Protein AF-A0A1E1WKS1-F1 (afdb_monomer_lite)

pLDDT: mean 90.84, std 9.09, range [42.59, 98.69]

Structure (mmCIF, N/CA/C/O backbone):
data_AF-A0A1E1WKS1-F1
#
_entry.id   AF-A0A1E1WKS1-F1
#
loop_
_atom_site.group_PDB
_atom_site.id
_atom_site.type_symbol
_atom_site.label_atom_id
_atom_site.label_alt_id
_atom_site.label_comp_id
_atom_site.label_asym_id
_atom_site.label_entity_id
_atom_site.label_seq_id
_atom_site.pdbx_PDB_ins_code
_atom_site.Cartn_x
_atom_site.Cartn_y
_atom_site.Cartn_z
_atom_site.occupancy
_atom_site.B_iso_or_equiv
_atom_site.auth_seq_id
_atom_site.auth_comp_id
_atom_site.auth_asym_id
_atom_site.auth_atom_id
_atom_site.pdbx_PDB_model_num
ATOM 1 N N . LEU A 1 1 ? -20.995 22.097 45.862 1.00 44.94 1 LEU A N 1
ATOM 2 C CA . LEU A 1 1 ? -20.837 21.750 44.432 1.00 44.94 1 LEU A CA 1
ATOM 3 C C . LEU A 1 1 ? -19.368 21.444 44.216 1.00 44.94 1 LEU A C 1
ATOM 5 O O . LEU A 1 1 ? -18.581 22.381 44.125 1.00 44.94 1 LEU A O 1
ATOM 9 N N . ASP A 1 2 ? -18.991 20.166 44.240 1.00 54.12 2 ASP A N 1
ATOM 10 C CA . ASP A 1 2 ? -17.607 19.774 43.970 1.00 54.12 2 ASP A CA 1
ATOM 11 C C . ASP A 1 2 ? -17.202 20.295 42.593 1.00 54.12 2 ASP A C 1
ATOM 13 O O . ASP A 1 2 ? -17.830 19.986 41.576 1.00 54.12 2 ASP A O 1
ATOM 17 N N . LYS A 1 3 ? -16.187 21.162 42.568 1.00 61.25 3 LYS A N 1
ATOM 18 C CA . LYS A 1 3 ? -15.646 21.695 41.321 1.00 61.25 3 LYS A CA 1
ATOM 19 C C . LYS A 1 3 ? -15.085 20.521 40.527 1.00 61.25 3 LYS A C 1
ATOM 21 O O . LYS A 1 3 ? -14.176 19.838 40.989 1.00 61.25 3 LYS A O 1
ATOM 26 N N . VAL A 1 4 ? -15.617 20.303 39.326 1.00 75.62 4 VAL A N 1
ATOM 27 C CA . VAL A 1 4 ? -15.082 19.323 38.376 1.00 75.62 4 VAL A CA 1
ATOM 28 C C . VAL A 1 4 ? -13.647 19.733 38.044 1.00 75.62 4 VAL A C 1
ATOM 30 O O . VAL A 1 4 ? -13.418 20.674 37.287 1.00 75.62 4 VAL A O 1
ATOM 33 N N . GLN A 1 5 ? -12.675 19.062 38.660 1.00 83.56 5 GLN A N 1
ATOM 34 C CA . GLN A 1 5 ? -11.262 19.371 38.491 1.00 83.56 5 GLN A CA 1
ATOM 35 C C . GLN A 1 5 ? -10.681 18.519 37.366 1.00 83.56 5 GLN A C 1
ATOM 37 O O . GLN A 1 5 ? -10.690 17.289 37.420 1.00 83.56 5 GLN A O 1
ATOM 42 N N . ARG A 1 6 ? -10.140 19.180 36.342 1.00 86.75 6 ARG A N 1
ATOM 43 C CA . ARG A 1 6 ? -9.358 18.509 35.305 1.00 86.75 6 ARG A CA 1
ATOM 44 C C . ARG A 1 6 ? -8.004 18.112 35.896 1.00 86.75 6 ARG A C 1
ATOM 46 O O . ARG A 1 6 ? -7.273 18.975 36.372 1.00 86.75 6 ARG A O 1
ATOM 53 N N . LYS A 1 7 ? -7.668 16.823 35.841 1.00 85.12 7 LYS A N 1
ATOM 54 C CA . LYS A 1 7 ? -6.340 16.293 36.186 1.00 85.12 7 LYS A CA 1
ATOM 55 C C . LYS A 1 7 ? -5.678 15.716 34.934 1.00 85.12 7 LYS A C 1
ATOM 57 O O . LYS A 1 7 ? -6.365 15.129 34.099 1.00 85.12 7 LYS A O 1
ATOM 62 N N . GLY A 1 8 ? -4.366 15.894 34.804 1.00 82.19 8 GLY A N 1
ATOM 63 C CA . GLY A 1 8 ? -3.568 15.362 33.694 1.00 82.19 8 GLY A CA 1
ATOM 64 C C . GLY A 1 8 ? -2.804 16.430 32.902 1.00 82.19 8 GLY A C 1
ATOM 65 O O . GLY A 1 8 ? -2.864 17.607 33.263 1.00 82.19 8 GLY A O 1
ATOM 66 N N . PRO A 1 9 ? -2.095 16.040 31.824 1.00 85.94 9 PRO A N 1
ATOM 67 C CA . PRO A 1 9 ? -2.210 14.774 31.082 1.00 85.94 9 PRO A CA 1
ATOM 68 C C . PRO A 1 9 ? -1.730 13.536 31.858 1.00 85.94 9 PRO A C 1
ATOM 70 O O . PRO A 1 9 ? -0.837 13.632 32.691 1.00 85.94 9 PRO A O 1
ATOM 73 N N . VAL A 1 10 ? -2.343 12.380 31.585 1.00 88.69 10 VAL A N 1
ATOM 74 C CA . VAL A 1 10 ? -1.965 11.072 32.149 1.00 88.69 10 VAL A CA 1
ATOM 75 C C . VAL A 1 10 ? -1.764 10.059 31.027 1.00 88.69 10 VAL A C 1
ATOM 77 O O . VAL A 1 10 ? -2.463 10.105 30.013 1.00 88.69 10 VAL A O 1
ATOM 80 N N . SER A 1 11 ? -0.812 9.148 31.198 1.00 87.19 11 SER A N 1
ATOM 81 C CA . SER A 1 11 ? -0.580 8.049 30.263 1.00 87.19 11 SER A CA 1
ATOM 82 C C . SER A 1 11 ? -1.649 6.962 30.402 1.00 87.19 11 SER A C 1
ATOM 84 O O . SER A 1 11 ? -2.342 6.855 31.416 1.00 87.19 11 SER A O 1
ATOM 86 N N . PHE A 1 12 ? -1.759 6.097 29.394 1.00 86.50 12 PHE A N 1
ATOM 87 C CA . PHE A 1 12 ? -2.646 4.936 29.464 1.00 86.50 12 PHE A CA 1
ATOM 88 C C . PHE A 1 12 ? -2.285 3.983 30.617 1.00 86.50 12 PHE A C 1
ATOM 90 O O . PHE A 1 12 ? -3.175 3.413 31.246 1.00 86.50 12 PHE A O 1
ATOM 97 N N . GLN A 1 13 ? -0.995 3.853 30.943 1.00 88.50 13 GLN A N 1
ATOM 98 C CA . GLN A 1 13 ? -0.553 3.063 32.091 1.00 88.50 13 GLN A CA 1
ATOM 99 C C . GLN A 1 13 ? -1.003 3.700 33.413 1.00 88.50 13 GLN A C 1
ATOM 101 O O . GLN A 1 13 ? -1.588 3.020 34.246 1.00 88.50 13 GLN A O 1
ATOM 106 N N . GLN A 1 14 ? -0.851 5.018 33.560 1.00 91.56 14 GLN A N 1
ATOM 107 C CA . GLN A 1 14 ? -1.353 5.734 34.737 1.00 91.56 14 GLN A CA 1
ATOM 108 C C . GLN A 1 14 ? -2.879 5.619 34.866 1.00 91.56 14 GLN A C 1
ATOM 110 O O . GLN A 1 14 ? -3.388 5.456 35.969 1.00 91.56 14 GLN A O 1
ATOM 115 N N . LEU A 1 15 ? -3.624 5.636 33.752 1.00 91.31 15 LEU A N 1
ATOM 116 C CA . LEU A 1 15 ? -5.069 5.375 33.766 1.00 91.31 15 LEU A CA 1
ATOM 117 C C . LEU A 1 15 ? -5.406 3.968 34.279 1.00 91.31 15 LEU A C 1
ATOM 119 O O . LEU A 1 15 ? -6.381 3.821 35.016 1.00 91.31 15 LEU A O 1
ATOM 123 N N . LYS A 1 16 ? -4.611 2.945 33.928 1.00 90.44 16 LYS A N 1
ATOM 124 C CA . LYS A 1 16 ? -4.762 1.590 34.488 1.00 90.44 16 LYS A CA 1
ATOM 125 C C . LYS A 1 16 ? -4.568 1.593 35.999 1.00 90.44 16 LYS A C 1
ATOM 127 O O . LYS A 1 16 ? -5.376 0.997 36.707 1.00 90.44 16 LYS A O 1
ATOM 132 N N . ASP A 1 17 ? -3.532 2.268 36.476 1.00 93.88 17 ASP A N 1
ATOM 133 C CA . ASP A 1 17 ? -3.181 2.281 37.895 1.00 93.88 17 ASP A CA 1
ATOM 134 C C . ASP A 1 17 ? -4.227 3.044 38.724 1.00 93.88 17 ASP A C 1
ATOM 136 O O . ASP A 1 17 ? -4.699 2.520 39.730 1.00 93.88 17 ASP A O 1
ATOM 140 N N . LEU A 1 18 ? -4.700 4.200 38.239 1.00 94.06 18 LEU A N 1
ATOM 141 C CA . LEU A 1 18 ? -5.784 4.977 38.862 1.00 94.06 18 LEU A CA 1
ATOM 142 C C . LEU A 1 18 ? -7.110 4.207 38.924 1.00 94.06 18 LEU A C 1
ATOM 144 O O . LEU A 1 18 ? -7.893 4.358 39.862 1.00 94.06 18 LEU A O 1
ATOM 148 N N . TYR A 1 19 ? -7.409 3.409 37.896 1.00 93.56 19 TYR A N 1
ATOM 149 C CA . TYR A 1 19 ? -8.628 2.603 37.880 1.00 93.56 19 TYR A CA 1
ATOM 150 C C . TYR A 1 19 ? -8.519 1.426 38.858 1.00 93.56 19 TYR A C 1
ATOM 152 O O . TYR A 1 19 ? -9.480 1.113 39.558 1.00 93.56 19 TYR A O 1
ATOM 160 N N . LYS A 1 20 ? -7.333 0.807 38.959 1.00 92.31 20 LYS A N 1
ATOM 161 C CA . LYS A 1 20 ? -7.045 -0.249 39.941 1.00 92.31 20 LYS A CA 1
ATOM 162 C C . LYS A 1 20 ? -7.055 0.266 41.383 1.00 92.31 20 LYS A C 1
ATOM 164 O O . LYS A 1 20 ? -7.532 -0.454 42.253 1.00 92.31 20 LYS A O 1
ATOM 169 N N . SER A 1 21 ? -6.562 1.483 41.636 1.00 94.81 21 SER A N 1
ATOM 170 C CA . SER A 1 21 ? -6.580 2.105 42.970 1.00 94.81 21 SER A CA 1
ATOM 171 C C . SER A 1 21 ? -7.974 2.575 43.401 1.00 94.81 21 SER A C 1
ATOM 173 O O . SER A 1 21 ? -8.185 2.879 44.572 1.00 94.81 21 SER A O 1
ATOM 175 N N . GLY A 1 22 ? -8.941 2.620 42.476 1.00 93.31 22 GLY A N 1
ATOM 176 C CA . GLY A 1 22 ? -10.302 3.094 42.731 1.00 93.31 22 GLY A CA 1
ATOM 177 C C . GLY A 1 22 ? -10.451 4.618 42.708 1.00 93.31 22 GLY A C 1
ATOM 178 O O . GLY A 1 22 ? -11.548 5.123 42.949 1.00 93.31 22 GLY A O 1
ATOM 179 N N . GLU A 1 23 ? -9.390 5.361 42.378 1.00 92.00 23 GLU A N 1
ATOM 180 C CA . GLU A 1 23 ? -9.428 6.823 42.224 1.00 92.00 23 GLU A CA 1
ATOM 181 C C . GLU A 1 23 ? -10.289 7.270 41.037 1.00 92.00 23 GLU A C 1
ATOM 183 O O . GLU A 1 23 ? -10.864 8.362 41.045 1.00 92.00 23 GLU A O 1
ATOM 188 N N . ILE A 1 24 ? -10.398 6.423 40.011 1.00 93.69 24 ILE A N 1
ATOM 189 C CA . ILE A 1 24 ? -11.330 6.605 38.898 1.00 93.69 24 ILE A CA 1
ATOM 190 C C . ILE A 1 24 ? -12.245 5.389 38.753 1.00 93.69 24 ILE A C 1
ATOM 192 O O . ILE A 1 24 ? -11.909 4.276 39.141 1.00 93.69 24 ILE A O 1
ATOM 196 N N . ASN A 1 25 ? -13.422 5.602 38.169 1.00 93.50 25 ASN A N 1
ATOM 197 C CA . ASN A 1 25 ? -14.430 4.568 37.965 1.00 93.50 25 ASN A CA 1
ATOM 198 C C . ASN A 1 25 ? -15.068 4.678 36.570 1.00 93.50 25 ASN A C 1
ATOM 200 O O . ASN A 1 25 ? -14.746 5.562 35.777 1.00 93.50 25 ASN A O 1
ATOM 204 N N . ASN A 1 26 ? -16.029 3.799 36.280 1.00 93.88 26 ASN A N 1
ATOM 205 C CA . ASN A 1 26 ? -16.731 3.723 34.991 1.00 93.88 26 ASN A CA 1
ATOM 206 C C . ASN A 1 26 ? -17.357 5.041 34.518 1.00 93.88 26 ASN A C 1
ATOM 208 O O . ASN A 1 26 ? -17.508 5.240 33.311 1.00 93.88 26 ASN A O 1
ATOM 212 N N . LYS A 1 27 ? -17.753 5.908 35.457 1.00 94.12 27 LYS A N 1
ATOM 213 C CA . LYS A 1 27 ? -18.414 7.192 35.197 1.00 94.12 27 LYS A CA 1
ATOM 214 C C . LYS A 1 27 ? -17.427 8.355 35.123 1.00 94.12 27 LYS A C 1
ATOM 216 O O . LYS A 1 27 ? -17.814 9.423 34.646 1.00 94.12 27 LYS A O 1
ATOM 221 N N . THR A 1 28 ? -16.179 8.170 35.563 1.00 93.62 28 THR A N 1
ATOM 222 C CA . THR A 1 28 ? -15.136 9.189 35.430 1.00 93.62 28 THR A CA 1
ATOM 223 C C . THR A 1 28 ? -15.011 9.577 33.964 1.00 93.62 28 THR A C 1
ATOM 225 O O . THR A 1 28 ? -14.964 8.721 33.080 1.00 93.62 28 THR A O 1
ATOM 228 N N . LYS A 1 29 ? -15.013 10.881 33.686 1.00 93.38 29 LYS A N 1
ATOM 229 C CA . LYS A 1 29 ? -14.885 11.387 32.323 1.00 93.38 29 LYS A CA 1
ATOM 230 C C . LYS A 1 29 ? -13.413 11.475 31.939 1.00 93.38 29 LYS A C 1
ATOM 232 O O . LYS A 1 29 ? -12.602 11.998 32.694 1.00 93.38 29 LYS A O 1
ATOM 237 N N . CYS A 1 30 ? -13.095 11.012 30.740 1.00 91.00 30 CYS A N 1
ATOM 238 C CA . CYS A 1 30 ? -11.781 11.105 30.122 1.00 91.00 30 CYS A CA 1
ATOM 239 C C . CYS A 1 30 ? -11.899 11.760 28.741 1.00 91.00 30 CYS A C 1
ATOM 241 O O . CYS A 1 30 ? -12.975 11.791 28.135 1.00 91.00 30 CYS A O 1
ATOM 243 N N . TRP A 1 31 ? -10.795 12.328 28.270 1.00 89.06 31 TRP A N 1
ATOM 244 C CA . TRP A 1 31 ? -10.713 12.990 26.977 1.00 89.06 31 TRP A CA 1
ATOM 245 C C . TRP A 1 31 ? -9.286 12.906 26.438 1.00 89.06 31 TRP A C 1
ATOM 247 O O . TRP A 1 31 ? -8.329 13.010 27.205 1.00 89.06 31 TRP A O 1
ATOM 257 N N . ALA A 1 32 ? -9.163 12.757 25.122 1.00 84.12 32 ALA A N 1
ATOM 258 C CA . ALA A 1 32 ? -7.905 12.769 24.389 1.00 84.12 32 ALA A CA 1
ATOM 259 C C . ALA A 1 32 ? -8.049 13.603 23.107 1.00 84.12 32 ALA A C 1
ATOM 261 O O . ALA A 1 32 ? -9.153 13.759 22.577 1.00 84.12 32 ALA A O 1
ATOM 262 N N . ASN A 1 33 ? -6.928 14.104 22.579 1.00 73.00 33 ASN A N 1
ATOM 263 C CA . ASN A 1 33 ? -6.899 14.799 21.291 1.00 73.00 33 ASN A CA 1
ATOM 264 C C . ASN A 1 33 ? -7.438 13.856 20.199 1.00 73.00 33 ASN A C 1
ATOM 266 O O . ASN A 1 33 ? -6.876 12.783 20.008 1.00 73.00 33 ASN A O 1
ATOM 270 N N . SER A 1 34 ? -8.504 14.265 19.493 1.00 71.25 34 SER A N 1
ATOM 271 C CA . SER A 1 34 ? -9.364 13.520 18.531 1.00 71.25 34 SER A CA 1
ATOM 272 C C . SER A 1 34 ? -10.665 12.915 19.071 1.00 71.25 34 SER A C 1
ATOM 274 O O . SER A 1 34 ? -11.480 12.444 18.280 1.00 71.25 34 SER A O 1
ATOM 276 N N . MET A 1 35 ? -10.921 12.983 20.378 1.00 80.88 35 MET A N 1
ATOM 277 C CA . MET A 1 35 ? -12.270 12.754 20.896 1.00 80.88 35 MET A CA 1
ATOM 278 C C . MET A 1 35 ? -13.102 14.033 20.758 1.00 80.88 35 MET A C 1
ATOM 280 O O . MET A 1 35 ? -12.647 15.112 21.135 1.00 80.88 35 MET A O 1
ATOM 284 N N . GLU A 1 36 ? -14.349 13.902 20.300 1.00 82.62 36 GLU A N 1
ATOM 285 C CA . GLU A 1 36 ? -15.311 15.016 20.171 1.00 82.62 36 GLU A CA 1
ATOM 286 C C . GLU A 1 36 ? -15.605 15.721 21.504 1.00 82.62 36 GLU A C 1
ATOM 288 O O . GLU A 1 36 ? -16.041 16.867 21.534 1.00 82.62 36 GLU A O 1
ATOM 293 N N . GLY A 1 37 ? -15.371 15.039 22.624 1.00 88.25 37 GLY A N 1
ATOM 294 C CA . GLY A 1 37 ? -15.594 15.590 23.949 1.00 88.25 37 GLY A CA 1
ATOM 295 C C . GLY A 1 37 ? -15.320 14.580 25.051 1.00 88.25 37 GLY A C 1
ATOM 296 O O . GLY A 1 37 ? -14.937 13.434 24.803 1.00 88.25 37 GLY A O 1
ATOM 297 N N . TRP A 1 38 ? -15.494 15.033 26.287 1.00 91.25 38 TRP A N 1
ATOM 298 C CA . TRP A 1 38 ? -15.325 14.216 27.481 1.00 91.25 38 TRP A CA 1
ATOM 299 C C . TRP A 1 38 ? -16.334 13.069 27.504 1.00 91.25 38 TRP A C 1
ATOM 301 O O . TRP A 1 38 ? -17.544 13.301 27.539 1.00 91.25 38 TRP A O 1
ATOM 311 N N . ARG A 1 39 ? -15.841 11.832 27.542 1.00 92.50 39 ARG A N 1
ATOM 312 C CA . ARG A 1 39 ? -16.667 10.621 27.581 1.00 92.50 39 ARG A CA 1
ATOM 313 C C . ARG A 1 39 ? -16.355 9.809 28.832 1.00 92.50 39 ARG A C 1
ATOM 315 O O . ARG A 1 39 ? -15.235 9.835 29.338 1.00 92.50 39 ARG A O 1
ATOM 322 N N . ALA A 1 40 ? -17.356 9.118 29.366 1.00 93.69 40 ALA A N 1
ATOM 323 C CA . ALA A 1 40 ? -17.164 8.244 30.520 1.00 93.69 40 ALA A CA 1
ATOM 324 C C . ALA A 1 40 ? -16.196 7.106 30.160 1.00 93.69 40 ALA A C 1
ATOM 326 O O . ALA A 1 40 ? -16.269 6.597 29.039 1.00 93.69 40 ALA A O 1
ATOM 327 N N . VAL A 1 41 ? -15.341 6.677 31.093 1.00 92.31 41 VAL A N 1
ATOM 328 C CA . VAL A 1 41 ? -14.376 5.578 30.888 1.00 92.31 41 VAL A CA 1
ATOM 329 C C . VAL A 1 41 ? -15.048 4.353 30.254 1.00 92.31 41 VAL A C 1
ATOM 331 O O . VAL A 1 41 ? -14.560 3.837 29.254 1.00 92.31 41 VAL A O 1
ATOM 334 N N . ALA A 1 42 ? -16.227 3.950 30.737 1.00 92.75 42 ALA A N 1
ATOM 335 C CA . ALA A 1 42 ? -16.952 2.790 30.203 1.00 92.75 42 ALA A CA 1
ATOM 336 C C . ALA A 1 42 ? -17.542 2.978 28.789 1.00 92.75 42 ALA A C 1
ATOM 338 O O . ALA A 1 42 ? -17.931 2.002 28.151 1.00 92.75 42 ALA A O 1
ATOM 339 N N . SER A 1 43 ? -17.630 4.218 28.300 1.00 90.94 43 SER A N 1
ATOM 340 C CA . SER A 1 43 ? -18.145 4.545 26.960 1.00 90.94 43 SER A CA 1
ATOM 341 C C . SER A 1 43 ? -17.050 4.685 25.900 1.00 90.94 43 SER A C 1
ATOM 343 O O . SER A 1 43 ? -17.360 4.748 24.712 1.00 90.94 43 SER A O 1
ATOM 345 N N . VAL A 1 44 ? -15.778 4.734 26.308 1.00 89.12 44 VAL A N 1
ATOM 346 C CA . VAL A 1 44 ? -14.641 4.743 25.382 1.00 89.12 44 VAL A CA 1
ATOM 347 C C . VAL A 1 44 ? -14.291 3.292 25.048 1.00 89.12 44 VAL A C 1
ATOM 349 O O . VAL A 1 44 ? -13.897 2.572 25.963 1.00 89.12 44 VAL A O 1
ATOM 352 N N . PRO A 1 45 ? -14.399 2.838 23.780 1.00 87.00 45 PRO A N 1
ATOM 353 C CA . PRO A 1 45 ? -14.228 1.426 23.432 1.00 87.00 45 PRO A CA 1
ATOM 354 C C . PRO A 1 45 ? -12.919 0.825 23.947 1.00 87.00 45 PRO A C 1
ATOM 356 O O . PRO A 1 45 ? -12.964 -0.179 24.648 1.00 87.00 45 PRO A O 1
ATOM 359 N N . GLN A 1 46 ? -11.780 1.483 23.701 1.00 86.50 46 GLN A N 1
ATOM 360 C CA . GLN A 1 46 ? -10.476 1.053 24.218 1.00 86.50 46 GLN A CA 1
ATOM 361 C C . GLN A 1 46 ? -10.527 0.783 25.726 1.00 86.50 46 GLN A C 1
ATOM 363 O O . GLN A 1 46 ? -10.241 -0.322 26.169 1.00 86.50 46 GLN A O 1
ATOM 368 N N . LEU A 1 47 ? -10.938 1.784 26.510 1.00 90.00 47 LEU A N 1
ATOM 369 C CA . LEU A 1 47 ? -10.933 1.706 27.969 1.00 90.00 47 LEU A CA 1
ATOM 370 C C . LEU A 1 47 ? -11.963 0.705 28.495 1.00 90.00 47 LEU A C 1
ATOM 372 O O . LEU A 1 47 ? -11.716 0.038 29.497 1.00 90.00 47 LEU A O 1
ATOM 376 N N . LYS A 1 48 ? -13.100 0.560 27.810 1.00 89.75 48 LYS A N 1
ATOM 377 C CA . LYS A 1 48 ? -14.104 -0.450 28.140 1.00 89.75 48 LYS A CA 1
ATOM 378 C C . LYS A 1 48 ? -13.492 -1.851 28.101 1.00 89.75 48 LYS A C 1
ATOM 380 O O . LYS A 1 48 ? -13.681 -2.605 29.049 1.00 89.75 48 LYS A O 1
ATOM 385 N N . TRP A 1 49 ? -12.743 -2.172 27.049 1.00 86.19 49 TRP A N 1
ATOM 386 C CA . TRP A 1 49 ? -12.125 -3.489 26.888 1.00 86.19 49 TRP A CA 1
ATOM 387 C C . TRP A 1 49 ? -10.883 -3.681 27.763 1.00 86.19 49 TRP A C 1
ATOM 389 O O . TRP A 1 49 ? -10.669 -4.776 28.264 1.00 86.19 49 TRP A O 1
ATOM 399 N N . THR A 1 50 ? -10.097 -2.630 28.008 1.00 87.00 50 THR A N 1
ATOM 400 C CA . THR A 1 50 ? -8.807 -2.770 28.709 1.00 87.00 50 THR A CA 1
ATOM 401 C C . THR A 1 50 ? -8.834 -2.449 30.205 1.00 87.00 50 THR A C 1
ATOM 403 O O . THR A 1 50 ? -7.893 -2.808 30.908 1.00 87.00 50 THR A O 1
ATOM 406 N N . LEU A 1 51 ? -9.835 -1.698 30.687 1.00 88.88 51 LEU A N 1
ATOM 407 C CA . LEU A 1 51 ? -9.973 -1.294 32.099 1.00 88.88 51 LEU A CA 1
ATOM 408 C C . LEU A 1 51 ? -11.232 -1.869 32.748 1.00 88.88 51 LEU A C 1
ATOM 410 O O . LEU A 1 51 ? -11.187 -2.333 33.883 1.00 88.88 51 LEU A O 1
ATOM 414 N N . VAL A 1 52 ? -12.369 -1.785 32.051 1.00 89.50 52 VAL A N 1
ATOM 415 C CA . VAL A 1 52 ? -13.686 -2.061 32.649 1.00 89.50 52 VAL A CA 1
ATOM 416 C C . VAL A 1 52 ? -14.084 -3.531 32.537 1.00 89.50 52 VAL A C 1
ATOM 418 O O . VAL A 1 52 ? -14.802 -4.027 33.409 1.00 89.50 52 VAL A O 1
ATOM 421 N N . ALA A 1 53 ? -13.649 -4.215 31.477 1.00 86.56 53 ALA A N 1
ATOM 422 C CA . ALA A 1 53 ? -13.954 -5.619 31.236 1.00 86.56 53 ALA A CA 1
ATOM 423 C C . ALA A 1 53 ? -13.526 -6.503 32.420 1.00 86.56 53 ALA A C 1
ATOM 425 O O . ALA A 1 53 ? -12.502 -6.271 33.062 1.00 86.56 53 ALA A O 1
ATOM 426 N N . ARG A 1 54 ? -14.347 -7.513 32.722 1.00 84.75 54 ARG A N 1
ATOM 427 C CA . ARG A 1 54 ? -14.140 -8.466 33.819 1.00 84.75 54 ARG A CA 1
ATOM 428 C C . ARG A 1 54 ? -14.256 -9.890 33.293 1.00 84.75 54 ARG A C 1
ATOM 430 O O . ARG A 1 54 ? -14.978 -10.127 32.329 1.00 84.75 54 ARG A O 1
ATOM 437 N N . GLY A 1 55 ? -13.623 -10.822 33.998 1.00 85.81 55 GLY A N 1
ATOM 438 C CA . GLY A 1 55 ? -13.617 -12.241 33.652 1.00 85.81 55 GLY A CA 1
ATOM 439 C C . GLY A 1 55 ? -12.439 -12.631 32.762 1.00 85.81 55 GLY A C 1
ATOM 440 O O . GLY A 1 55 ? -11.599 -11.801 32.415 1.00 85.81 55 GLY A O 1
ATOM 441 N N . THR A 1 56 ? -12.373 -13.917 32.432 1.00 85.25 56 THR A N 1
ATOM 442 C CA . THR A 1 56 ? -11.339 -14.482 31.562 1.00 85.25 56 THR 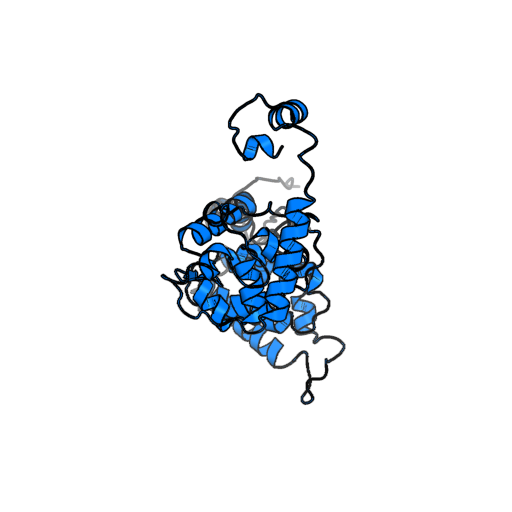A CA 1
ATOM 443 C C . THR A 1 56 ? -11.687 -14.197 30.105 1.00 85.25 56 THR A C 1
ATOM 445 O O . THR A 1 56 ? -12.793 -14.508 29.661 1.00 85.25 56 THR A O 1
ATOM 448 N N . ALA A 1 57 ? -10.759 -13.594 29.362 1.00 85.69 57 ALA A N 1
ATOM 449 C CA . ALA A 1 57 ? -10.945 -13.338 27.938 1.00 85.69 57 ALA A CA 1
ATOM 450 C C . ALA A 1 57 ? -10.988 -14.661 27.153 1.00 85.69 57 ALA A C 1
ATOM 452 O O . ALA A 1 57 ? -10.173 -15.549 27.386 1.00 85.69 57 ALA A O 1
ATOM 453 N N . VAL A 1 58 ? -11.943 -14.782 26.225 1.00 89.06 58 VAL A N 1
ATOM 454 C CA . VAL A 1 58 ? -12.074 -15.955 25.336 1.00 89.06 58 VAL A CA 1
ATOM 455 C C . VAL A 1 58 ? -11.051 -15.905 24.197 1.00 89.06 58 VAL A C 1
ATOM 457 O O . VAL A 1 58 ? -10.594 -16.942 23.730 1.00 89.06 58 VAL A O 1
ATOM 460 N N . MET A 1 59 ? -10.696 -14.698 23.754 1.00 90.75 59 MET A N 1
ATOM 461 C CA . MET A 1 59 ? -9.7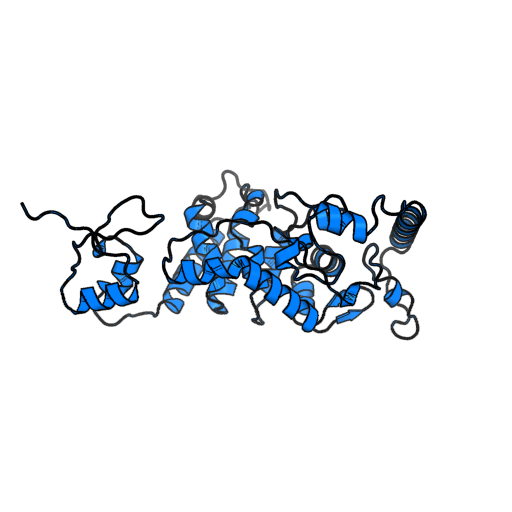16 -14.434 22.702 1.00 90.75 59 MET A CA 1
ATOM 462 C C . MET A 1 59 ? -8.781 -13.327 23.179 1.00 90.75 59 MET A C 1
ATOM 464 O O . MET A 1 59 ? -9.229 -12.410 23.875 1.00 90.75 59 MET A O 1
ATOM 468 N N . ASP A 1 60 ? -7.512 -13.403 22.791 1.00 90.88 60 ASP A N 1
ATOM 469 C CA . ASP A 1 60 ? -6.609 -12.259 22.893 1.00 90.88 60 ASP A CA 1
ATOM 470 C C . ASP A 1 60 ? -6.937 -11.200 21.823 1.00 90.88 60 ASP A C 1
ATOM 472 O O . ASP A 1 60 ? -7.795 -11.389 20.950 1.00 90.88 60 ASP A O 1
ATOM 476 N N . GLU A 1 61 ? -6.282 -10.045 21.915 1.00 88.75 61 GLU A N 1
ATOM 477 C CA . GLU A 1 61 ? -6.533 -8.915 21.027 1.00 88.75 61 GLU A CA 1
ATOM 478 C C . GLU A 1 61 ? -6.238 -9.239 19.553 1.00 88.75 61 GLU A C 1
ATOM 480 O O . GLU A 1 61 ? -6.982 -8.790 18.675 1.00 88.75 61 GLU A O 1
ATOM 485 N N . SER A 1 62 ? -5.198 -10.032 19.276 1.00 93.06 62 SER A N 1
ATOM 486 C CA . SER A 1 62 ? -4.807 -10.411 17.913 1.00 93.06 62 SER A CA 1
ATOM 487 C C . SER A 1 62 ? -5.804 -11.389 17.296 1.00 93.06 62 SER A C 1
ATOM 489 O O . SER A 1 62 ? -6.268 -11.174 16.177 1.00 93.06 62 SER A O 1
ATOM 491 N N . ALA A 1 63 ? -6.202 -12.427 18.030 1.00 95.25 63 ALA A N 1
ATOM 492 C CA . ALA A 1 63 ? -7.189 -13.408 17.595 1.00 95.25 63 ALA A CA 1
ATOM 493 C C . ALA A 1 63 ? -8.567 -12.763 17.381 1.00 95.25 63 ALA A C 1
ATOM 495 O O . ALA A 1 63 ? -9.252 -13.062 16.396 1.00 95.25 63 ALA A O 1
ATOM 496 N N . LEU A 1 64 ? -8.965 -11.833 18.258 1.00 94.31 64 LEU A N 1
ATOM 497 C CA . LEU A 1 64 ? -10.192 -11.058 18.083 1.00 94.31 64 LEU A CA 1
ATOM 498 C C . LEU A 1 64 ? -10.125 -10.189 16.819 1.00 94.31 64 LEU A C 1
ATOM 500 O O . LEU A 1 64 ? -11.057 -10.211 16.014 1.00 94.31 64 LEU A O 1
ATOM 504 N N . ALA A 1 65 ? -9.030 -9.450 16.618 1.00 95.69 65 ALA A N 1
ATOM 505 C CA . ALA A 1 65 ? -8.843 -8.620 15.430 1.00 95.69 65 ALA A CA 1
ATOM 506 C C . ALA A 1 65 ? -8.858 -9.458 14.142 1.00 95.69 65 ALA A C 1
ATOM 508 O O . ALA A 1 65 ? -9.547 -9.096 13.188 1.00 95.69 65 ALA A O 1
ATOM 509 N N . ALA A 1 66 ? -8.180 -10.607 14.134 1.00 97.94 66 ALA A N 1
ATOM 510 C CA . ALA A 1 66 ? -8.178 -11.541 13.013 1.00 97.94 66 ALA A CA 1
ATOM 511 C C . ALA A 1 66 ? -9.595 -12.038 12.681 1.00 97.94 66 ALA A C 1
ATOM 513 O O . ALA A 1 66 ? -9.999 -12.010 11.521 1.00 97.94 66 ALA A O 1
ATOM 514 N N . THR A 1 67 ? -10.376 -12.403 13.701 1.00 98.06 67 THR A N 1
ATOM 515 C CA . THR A 1 67 ? -11.765 -12.865 13.537 1.00 98.06 67 THR A CA 1
ATOM 516 C C . THR A 1 67 ? -12.663 -11.771 12.967 1.00 98.06 67 THR A C 1
ATOM 518 O O . THR A 1 67 ? -13.458 -12.017 12.062 1.00 98.06 67 THR A O 1
ATOM 521 N N . VAL A 1 68 ? -12.526 -10.536 13.458 1.00 97.44 68 VAL A N 1
ATOM 522 C CA . VAL A 1 68 ? -13.275 -9.390 12.924 1.00 97.44 68 VAL A CA 1
ATOM 523 C C . VAL A 1 68 ? -12.900 -9.132 11.466 1.00 97.44 68 VAL A C 1
ATOM 525 O O . VAL A 1 68 ? -13.790 -8.917 10.645 1.00 97.44 68 VAL A O 1
ATOM 528 N N . LEU A 1 69 ? -11.612 -9.187 11.120 1.00 98.50 69 LEU A N 1
ATOM 529 C CA . LEU A 1 69 ? -11.165 -9.028 9.737 1.00 98.50 69 LEU A CA 1
ATOM 530 C C . LEU A 1 69 ? -11.726 -10.130 8.829 1.00 98.50 69 LEU A C 1
ATOM 532 O O . LEU A 1 69 ? -12.192 -9.811 7.741 1.00 98.50 69 LEU A O 1
ATOM 536 N N . ASP A 1 70 ? -11.775 -11.387 9.277 1.00 98.50 70 ASP A N 1
ATOM 537 C CA . ASP A 1 70 ? -12.384 -12.481 8.506 1.00 98.50 70 ASP A CA 1
ATOM 538 C C . ASP A 1 70 ? -13.877 -12.263 8.251 1.00 98.50 70 ASP A C 1
ATOM 540 O O . ASP A 1 70 ? -14.357 -12.471 7.132 1.00 98.50 70 ASP A O 1
ATOM 544 N N . LEU A 1 71 ? -14.615 -11.783 9.255 1.00 98.31 71 LEU A N 1
ATOM 545 C CA . LEU A 1 71 ? -16.023 -11.421 9.093 1.00 98.31 71 LEU A CA 1
ATOM 546 C C . LEU A 1 71 ? -16.196 -10.272 8.095 1.00 98.31 71 LEU A C 1
ATOM 548 O O . LEU A 1 71 ? -17.097 -10.321 7.257 1.00 98.31 71 LEU A O 1
ATOM 552 N N . LEU A 1 72 ? -15.330 -9.255 8.144 1.00 98.38 72 LEU A N 1
ATOM 553 C CA . LEU A 1 72 ? -15.361 -8.141 7.196 1.00 98.38 72 LEU A CA 1
ATOM 554 C C . LEU A 1 72 ? -15.036 -8.604 5.772 1.00 98.38 72 LEU A C 1
ATOM 556 O O . LEU A 1 72 ? -15.777 -8.257 4.855 1.00 98.38 72 LEU A O 1
ATOM 560 N N . ILE A 1 73 ? -14.002 -9.433 5.593 1.00 98.56 73 ILE A N 1
ATOM 561 C CA . ILE A 1 73 ? -13.629 -10.018 4.295 1.00 98.56 73 ILE A CA 1
ATOM 562 C C . ILE A 1 73 ? -14.796 -10.836 3.736 1.00 98.56 73 ILE A C 1
ATOM 564 O O . ILE A 1 73 ? -15.183 -10.664 2.578 1.00 98.56 73 ILE A O 1
ATOM 568 N N . THR A 1 74 ? -15.405 -11.681 4.571 1.00 98.44 74 THR A N 1
ATOM 569 C CA . THR A 1 74 ? -16.560 -12.506 4.194 1.00 98.44 74 THR A CA 1
ATOM 570 C C . THR A 1 74 ? -17.727 -11.629 3.746 1.00 98.44 74 THR A C 1
ATOM 572 O O . THR A 1 74 ? -18.271 -11.841 2.664 1.00 98.44 74 THR A O 1
ATOM 575 N N . CYS A 1 75 ? -18.056 -10.579 4.506 1.00 97.81 75 CYS A N 1
ATOM 576 C CA . CYS A 1 75 ? -19.084 -9.614 4.116 1.00 97.81 75 CYS A CA 1
ATOM 577 C C . CYS A 1 75 ? -18.757 -8.915 2.785 1.00 97.81 75 CYS A C 1
ATOM 579 O O . CYS A 1 75 ? -19.647 -8.737 1.956 1.00 97.81 75 CYS A O 1
ATOM 581 N N . THR A 1 76 ? -17.502 -8.508 2.555 1.00 97.38 76 THR A N 1
ATOM 582 C CA . THR A 1 76 ? -17.107 -7.829 1.306 1.00 97.38 76 THR A CA 1
ATOM 583 C C . THR A 1 76 ? -17.119 -8.741 0.087 1.00 97.38 76 THR A C 1
ATOM 585 O O . THR A 1 76 ? -17.369 -8.252 -1.011 1.00 97.38 76 THR A O 1
ATOM 588 N N . ARG A 1 77 ? -16.885 -10.045 0.271 1.00 96.44 77 ARG A N 1
ATOM 589 C CA . ARG A 1 77 ? -16.975 -11.051 -0.797 1.00 96.44 77 ARG A CA 1
ATOM 590 C C . ARG A 1 77 ? -18.411 -11.442 -1.100 1.00 96.44 77 ARG A C 1
ATOM 592 O O . ARG A 1 77 ? -18.753 -11.633 -2.257 1.00 96.44 77 ARG A O 1
ATOM 599 N N . TYR A 1 78 ? -19.253 -11.515 -0.070 1.00 96.31 78 TYR A N 1
ATOM 600 C CA . TYR A 1 78 ? -20.679 -11.791 -0.234 1.00 96.31 78 TYR A CA 1
ATOM 601 C C . TYR A 1 78 ? -21.397 -10.682 -1.020 1.00 96.31 78 TYR A C 1
ATOM 603 O O . TYR A 1 78 ? -22.353 -10.949 -1.739 1.00 96.31 78 TYR A O 1
ATOM 611 N N . PHE A 1 79 ? -20.920 -9.437 -0.914 1.00 94.62 79 PHE A N 1
ATOM 612 C CA . PHE A 1 79 ? -21.397 -8.310 -1.716 1.00 94.62 79 PHE A CA 1
ATOM 613 C C . PHE A 1 79 ? -20.283 -7.793 -2.648 1.00 94.62 79 PHE A C 1
ATOM 615 O O . PHE A 1 79 ? -19.632 -6.793 -2.313 1.00 94.62 79 PHE A O 1
ATOM 622 N N . PRO A 1 80 ? -20.035 -8.459 -3.794 1.00 94.12 80 PRO A N 1
ATOM 623 C CA . PRO A 1 80 ? -18.943 -8.118 -4.703 1.00 94.12 80 PRO A CA 1
ATOM 624 C C . PRO A 1 80 ? -19.153 -6.758 -5.391 1.00 94.12 80 PRO A C 1
ATOM 626 O O . PRO A 1 80 ? -20.253 -6.208 -5.418 1.00 94.12 80 PRO A O 1
ATOM 629 N N . SER A 1 81 ? -18.070 -6.192 -5.939 1.00 93.44 81 SER A N 1
ATOM 630 C CA . SER A 1 81 ? -18.135 -4.945 -6.729 1.00 93.44 81 SER A CA 1
ATOM 631 C C . SER A 1 81 ? -18.531 -5.185 -8.189 1.00 93.44 81 SER A C 1
ATOM 633 O O . SER A 1 81 ? -18.760 -4.220 -8.917 1.00 93.44 81 SER A O 1
ATOM 635 N N . ARG A 1 82 ? -18.584 -6.451 -8.612 1.00 94.56 82 ARG A N 1
ATOM 636 C CA . ARG A 1 82 ? -18.882 -6.890 -9.973 1.00 94.56 82 ARG A CA 1
ATOM 637 C C . ARG A 1 82 ? -19.889 -8.032 -9.955 1.00 94.56 82 ARG A C 1
ATOM 639 O O . ARG A 1 82 ? -19.934 -8.762 -8.964 1.00 94.56 82 ARG A O 1
ATOM 646 N N . ASP A 1 83 ? -20.705 -8.134 -10.994 1.00 92.88 83 ASP A N 1
ATOM 647 C CA . ASP A 1 83 ? -21.680 -9.215 -11.157 1.00 92.88 83 ASP A CA 1
ATOM 648 C C . ASP A 1 83 ? -21.079 -10.438 -11.877 1.00 92.88 83 ASP A C 1
ATOM 650 O O . ASP A 1 83 ? -19.867 -10.530 -12.079 1.00 92.88 83 ASP A O 1
ATOM 654 N N . GLU A 1 84 ? -21.928 -11.411 -12.214 1.00 93.12 84 GLU A N 1
ATOM 655 C CA . GLU A 1 84 ? -21.533 -12.652 -12.893 1.00 93.12 84 GLU A CA 1
ATOM 656 C C . GLU A 1 84 ? -21.004 -12.418 -14.320 1.00 93.12 84 GLU A C 1
ATOM 658 O O . GLU A 1 84 ? -20.260 -13.252 -14.835 1.00 93.12 84 GLU A O 1
ATOM 663 N N . GLU A 1 85 ? -21.334 -11.279 -14.939 1.00 94.81 85 GLU A N 1
ATOM 664 C CA . GLU A 1 85 ? -20.867 -10.874 -16.272 1.00 94.81 85 GLU A CA 1
ATOM 665 C C . GLU A 1 85 ? -19.609 -9.981 -16.210 1.00 94.81 85 GLU A C 1
ATOM 667 O O . GLU A 1 85 ? -19.196 -9.417 -17.223 1.00 94.81 85 GLU A O 1
ATOM 672 N N . ASP A 1 86 ? -18.981 -9.851 -15.032 1.00 92.94 86 ASP A N 1
ATOM 673 C CA . ASP A 1 86 ? -17.843 -8.958 -14.756 1.00 92.94 86 ASP A CA 1
ATOM 674 C C . ASP A 1 86 ? -18.174 -7.456 -14.917 1.00 92.94 86 ASP A C 1
ATOM 676 O O . ASP A 1 86 ? -17.283 -6.599 -14.973 1.00 92.94 86 ASP A O 1
ATOM 680 N N . ALA A 1 87 ? -19.459 -7.087 -14.931 1.00 94.75 87 ALA A N 1
ATOM 681 C CA . ALA A 1 87 ? -19.877 -5.695 -14.997 1.00 94.75 87 ALA A CA 1
ATOM 682 C C . ALA A 1 87 ? -19.830 -5.032 -13.611 1.00 94.75 87 ALA A C 1
ATOM 684 O O . ALA A 1 87 ? -20.153 -5.623 -12.582 1.00 94.75 87 ALA A O 1
ATOM 685 N N . VAL A 1 88 ? -19.419 -3.760 -13.568 1.00 95.38 88 VAL A N 1
ATOM 686 C CA . VAL A 1 88 ? -19.264 -3.011 -12.310 1.00 95.38 88 VAL A CA 1
ATOM 687 C C . VAL A 1 88 ? -20.628 -2.658 -11.711 1.00 95.38 88 VAL A C 1
ATOM 689 O O . VAL A 1 88 ? -21.397 -1.891 -12.292 1.00 95.38 88 VAL A O 1
ATOM 692 N N . ILE A 1 89 ? -20.882 -3.111 -10.483 1.00 93.56 89 ILE A N 1
ATOM 693 C CA . ILE A 1 89 ? -22.126 -2.855 -9.752 1.00 93.56 89 ILE A CA 1
ATOM 694 C C . ILE A 1 89 ? -22.121 -1.436 -9.165 1.00 93.56 89 ILE A C 1
ATOM 696 O O . ILE A 1 89 ? -21.203 -1.026 -8.442 1.00 93.56 89 ILE A O 1
ATOM 700 N N . ARG A 1 90 ? -23.189 -0.673 -9.433 1.00 94.19 90 ARG A N 1
ATOM 701 C CA . ARG A 1 90 ? -23.412 0.672 -8.879 1.00 94.19 90 ARG A CA 1
ATOM 702 C C . ARG A 1 90 ? -24.814 0.785 -8.257 1.00 94.19 90 ARG A C 1
ATOM 704 O O . ARG A 1 90 ? -25.778 0.360 -8.884 1.00 94.19 90 ARG A O 1
ATOM 711 N N . PRO A 1 91 ? -24.958 1.400 -7.065 1.00 93.56 91 PRO A N 1
ATOM 712 C CA . PRO A 1 91 ? -23.899 1.973 -6.227 1.00 93.56 91 PRO A CA 1
ATOM 713 C C . PRO A 1 91 ? -23.005 0.897 -5.587 1.00 93.56 91 PRO A C 1
ATOM 715 O O . PRO A 1 91 ? -23.440 -0.232 -5.390 1.00 93.56 91 PRO A O 1
ATOM 718 N N . LEU A 1 92 ? -21.770 1.270 -5.216 1.00 95.38 92 LEU A N 1
ATOM 719 C CA . LEU A 1 92 ? -20.832 0.372 -4.526 1.00 95.38 92 LEU A CA 1
ATOM 720 C C . LEU A 1 92 ? -21.512 -0.263 -3.288 1.00 95.38 92 LEU A C 1
ATOM 722 O O . LEU A 1 92 ? -22.211 0.457 -2.552 1.00 95.38 92 LEU A O 1
ATOM 726 N N . PRO A 1 93 ? -21.305 -1.564 -3.008 1.00 96.12 93 PRO A N 1
ATOM 727 C CA . PRO A 1 93 ? -21.882 -2.236 -1.850 1.00 96.12 93 PRO A CA 1
ATOM 728 C C . PRO A 1 93 ? -21.729 -1.452 -0.546 1.00 96.12 93 PRO A C 1
ATOM 730 O O . PRO A 1 93 ? -20.683 -0.860 -0.266 1.00 96.12 93 PRO A O 1
ATOM 733 N N . LYS A 1 94 ? -22.786 -1.446 0.277 1.00 96.19 94 LYS A N 1
ATOM 734 C CA . LYS A 1 94 ? -22.841 -0.641 1.510 1.00 96.19 94 LYS A CA 1
ATOM 735 C C . LYS A 1 94 ? -21.667 -0.936 2.449 1.00 96.19 94 LYS A C 1
ATOM 737 O O . LYS A 1 94 ? -21.082 0.003 2.975 1.00 96.19 94 LYS A O 1
ATOM 742 N N . VAL A 1 95 ? -21.295 -2.209 2.608 1.00 96.94 95 VAL A N 1
A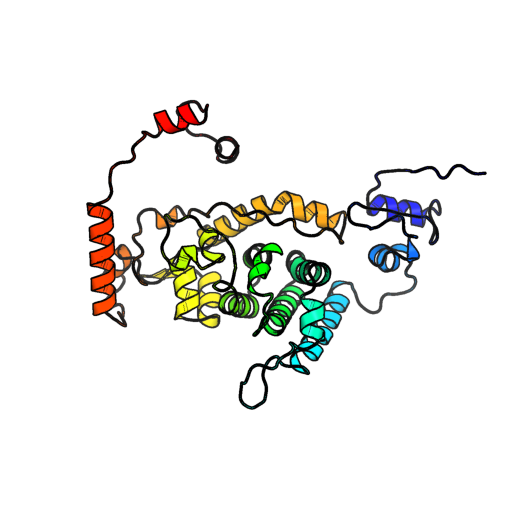TOM 743 C CA . VAL A 1 95 ? -20.153 -2.618 3.442 1.00 96.94 95 VAL A CA 1
ATOM 744 C C . VAL A 1 95 ? -18.844 -1.978 2.970 1.00 96.94 95 VAL A C 1
ATOM 746 O O . VAL A 1 95 ? -18.136 -1.380 3.774 1.00 96.94 95 VAL A O 1
ATOM 749 N N . LYS A 1 96 ? -18.564 -1.999 1.660 1.00 97.62 96 LYS A N 1
ATOM 750 C CA . LYS A 1 96 ? -17.359 -1.392 1.079 1.00 97.62 96 LYS A CA 1
ATOM 751 C C . LYS A 1 96 ? -17.375 0.132 1.227 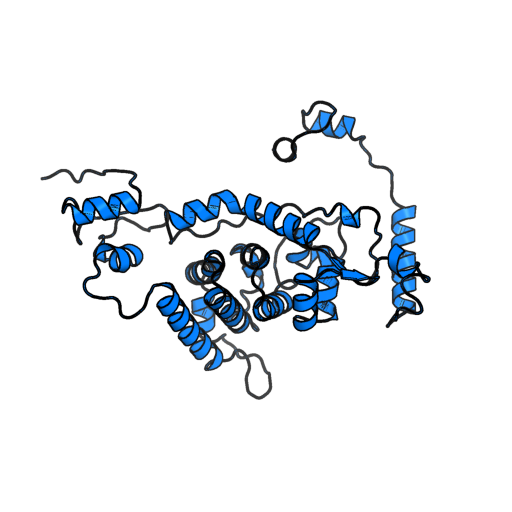1.00 97.62 96 LYS A C 1
ATOM 753 O O . LYS A 1 96 ? -16.350 0.716 1.563 1.00 97.62 96 LYS A O 1
ATOM 758 N N . ARG A 1 97 ? -18.541 0.777 1.063 1.00 96.62 97 ARG A N 1
ATOM 759 C CA . ARG A 1 97 ? -18.705 2.223 1.312 1.00 96.62 97 ARG A CA 1
ATOM 760 C C . ARG A 1 97 ? -18.405 2.604 2.762 1.00 96.62 97 ARG A C 1
ATOM 762 O O . ARG A 1 97 ? -17.621 3.519 2.975 1.00 96.62 97 ARG A O 1
ATOM 769 N N . MET A 1 98 ? -18.963 1.881 3.735 1.00 97.12 98 MET A N 1
ATOM 770 C CA . MET A 1 98 ? -18.719 2.137 5.163 1.00 97.12 98 MET A CA 1
ATOM 771 C C . MET A 1 98 ? -17.245 1.931 5.537 1.00 97.12 98 MET A C 1
ATOM 773 O O . MET A 1 98 ? -16.662 2.755 6.234 1.00 97.12 98 MET A O 1
ATOM 777 N N . LEU A 1 99 ? -16.612 0.874 5.019 1.00 97.50 99 LEU A N 1
ATOM 778 C CA . LEU A 1 99 ? -15.180 0.617 5.228 1.00 97.50 99 LEU A CA 1
ATOM 779 C C . LEU A 1 99 ? -14.271 1.654 4.551 1.00 97.50 99 LEU A C 1
ATOM 781 O O . LEU A 1 99 ? -13.118 1.800 4.944 1.00 97.50 99 LEU A O 1
ATOM 785 N N . SER A 1 100 ? -14.783 2.381 3.556 1.00 97.06 100 SER A N 1
ATOM 786 C CA . SER A 1 100 ? -14.061 3.463 2.874 1.00 97.06 100 SER A CA 1
ATOM 787 C C . SER A 1 100 ? -14.221 4.818 3.563 1.00 97.06 100 SER A C 1
ATOM 789 O O . SER A 1 100 ? -13.575 5.783 3.157 1.00 97.06 100 SER A O 1
ATOM 791 N N . GLU A 1 101 ? -15.066 4.928 4.594 1.00 95.94 101 GLU A N 1
ATOM 792 C CA . GLU A 1 101 ? -15.205 6.173 5.346 1.00 95.94 101 GLU A CA 1
ATOM 793 C C . GLU A 1 101 ? -13.862 6.557 5.990 1.00 95.94 101 GLU A C 1
ATOM 795 O O . GLU A 1 101 ? -13.206 5.695 6.583 1.00 95.94 101 GLU A O 1
ATOM 800 N N . PRO A 1 102 ? -13.445 7.840 5.956 1.00 92.12 102 PRO A N 1
ATOM 801 C CA . PRO A 1 102 ? -12.082 8.234 6.324 1.00 92.12 102 PRO A CA 1
ATOM 802 C C . PRO A 1 102 ? -11.631 7.795 7.720 1.00 92.12 102 PRO A C 1
ATOM 804 O O . PRO A 1 102 ? -10.453 7.518 7.932 1.00 92.12 102 PRO A O 1
ATOM 807 N N . ALA A 1 103 ? -12.546 7.759 8.693 1.00 89.88 103 ALA A N 1
ATOM 808 C CA . ALA A 1 103 ? -12.232 7.289 10.039 1.00 89.88 103 ALA A CA 1
ATOM 809 C C . ALA A 1 103 ? -12.009 5.770 10.061 1.00 89.88 103 ALA A C 1
ATOM 811 O O . ALA A 1 103 ? -10.964 5.322 10.522 1.00 89.88 103 ALA A O 1
ATOM 812 N N . CYS A 1 104 ? -12.954 5.001 9.512 1.00 94.31 104 CYS A N 1
ATOM 813 C CA . CYS A 1 104 ? -12.885 3.544 9.491 1.00 94.31 104 CYS A CA 1
ATOM 814 C C . CYS A 1 104 ? -11.672 3.051 8.693 1.00 94.31 104 CYS A C 1
ATOM 816 O O . CYS A 1 104 ? -10.878 2.262 9.206 1.00 94.31 104 CYS A O 1
ATOM 818 N N . LEU A 1 105 ? -11.476 3.591 7.487 1.00 97.06 105 LEU A N 1
ATOM 819 C CA . LEU A 1 105 ? -10.376 3.212 6.607 1.00 97.06 105 LEU A CA 1
ATOM 820 C C . LEU A 1 105 ? -9.013 3.461 7.261 1.00 97.06 105 LEU A C 1
ATOM 822 O O . LEU A 1 105 ? -8.146 2.591 7.219 1.00 97.06 105 LEU A O 1
ATOM 826 N N . ALA A 1 106 ? -8.830 4.618 7.909 1.00 95.38 106 ALA A N 1
ATOM 827 C CA . ALA A 1 106 ? -7.587 4.930 8.610 1.00 95.38 106 ALA A CA 1
ATOM 828 C C . ALA A 1 106 ? -7.288 3.913 9.723 1.00 95.38 106 ALA A C 1
ATOM 830 O O . ALA A 1 106 ? -6.155 3.451 9.840 1.00 95.38 106 ALA A O 1
ATOM 831 N N . HIS A 1 107 ? -8.291 3.518 10.514 1.00 94.25 107 HIS A N 1
ATOM 832 C CA . HIS A 1 107 ? -8.097 2.533 11.583 1.00 94.25 107 HIS A CA 1
ATOM 833 C C . HIS A 1 107 ? -7.798 1.131 11.046 1.00 94.25 107 HIS A C 1
ATOM 835 O O . HIS A 1 107 ? -6.931 0.464 11.604 1.00 94.25 107 HIS A O 1
ATOM 841 N N . VAL A 1 108 ? -8.440 0.709 9.951 1.00 97.62 108 VAL A N 1
ATOM 842 C CA . VAL A 1 108 ? -8.131 -0.569 9.281 1.00 97.62 108 VAL A CA 1
ATOM 843 C C . VAL A 1 108 ? -6.698 -0.568 8.748 1.00 97.62 108 VAL A C 1
ATOM 845 O O . VAL A 1 108 ? -5.944 -1.497 9.020 1.00 97.62 108 VAL A O 1
ATOM 848 N N . VAL A 1 109 ? -6.288 0.492 8.045 1.00 98.06 109 VAL A N 1
ATOM 849 C CA . VAL A 1 109 ? -4.927 0.637 7.501 1.00 98.06 109 VAL A CA 1
ATOM 850 C C . VAL A 1 109 ? -3.872 0.632 8.612 1.00 98.06 109 VAL A C 1
ATOM 852 O O . VAL A 1 109 ? -2.825 0.007 8.474 1.00 98.06 109 VAL A O 1
ATOM 855 N N . GLN A 1 110 ? -4.144 1.281 9.743 1.00 96.19 110 GLN A N 1
ATOM 856 C CA . GLN A 1 110 ? -3.213 1.356 10.872 1.00 96.19 110 GLN A CA 1
ATOM 857 C C . GLN A 1 110 ? -2.940 0.007 11.552 1.00 96.19 110 GLN A C 1
ATOM 859 O O . GLN A 1 110 ? -1.921 -0.115 12.231 1.00 96.19 110 GLN A O 1
ATOM 864 N N . LEU A 1 111 ? -3.781 -1.016 11.348 1.00 96.75 111 LEU A N 1
ATOM 865 C CA . LEU A 1 111 ? -3.498 -2.377 11.822 1.00 96.75 111 LEU A CA 1
ATOM 866 C C . LEU A 1 111 ? -2.230 -2.966 11.184 1.00 96.75 111 LEU A C 1
ATOM 868 O O . LEU A 1 111 ? -1.602 -3.832 11.788 1.00 96.75 111 LEU A O 1
ATOM 872 N N . LEU A 1 112 ? -1.791 -2.458 10.026 1.00 97.75 112 LEU A N 1
ATOM 873 C CA . LEU A 1 112 ? -0.518 -2.844 9.406 1.00 97.75 112 LEU A CA 1
ATOM 874 C C . LEU A 1 112 ? 0.693 -2.553 10.311 1.00 97.75 112 LEU A C 1
ATOM 876 O O . LEU A 1 112 ? 1.687 -3.269 10.257 1.00 97.75 112 LEU A O 1
ATOM 880 N N . LEU A 1 113 ? 0.592 -1.554 11.196 1.00 96.44 113 LEU A N 1
ATOM 881 C CA . LEU A 1 113 ? 1.649 -1.184 12.147 1.00 96.44 113 LEU A CA 1
ATOM 882 C C . LEU A 1 113 ? 1.736 -2.115 13.367 1.00 96.44 113 LEU A C 1
ATOM 884 O O . LEU A 1 113 ? 2.570 -1.899 14.246 1.00 96.44 113 LEU A O 1
ATOM 888 N N . THR A 1 114 ? 0.881 -3.140 13.447 1.00 94.44 114 THR A N 1
ATOM 889 C CA . THR A 1 114 ? 1.061 -4.238 14.410 1.00 94.44 114 THR A CA 1
ATOM 890 C C . THR A 1 114 ? 2.223 -5.145 14.014 1.00 94.44 114 THR A C 1
ATOM 892 O O . THR A 1 114 ? 2.808 -5.779 14.887 1.00 94.44 114 THR A O 1
ATOM 895 N N . PHE A 1 115 ? 2.554 -5.191 12.715 1.00 95.06 115 PHE A N 1
ATOM 896 C CA . PHE A 1 115 ? 3.511 -6.119 12.108 1.00 95.06 115 PHE A CA 1
ATOM 897 C C . PHE A 1 115 ? 3.203 -7.604 12.364 1.00 95.06 115 PHE A C 1
ATOM 899 O O . PHE A 1 115 ? 4.042 -8.461 12.090 1.00 95.06 115 PHE A O 1
ATOM 906 N N . ASP A 1 116 ? 1.994 -7.920 12.839 1.00 96.62 116 ASP A N 1
ATOM 907 C CA . ASP A 1 116 ? 1.521 -9.290 12.988 1.00 96.62 116 ASP A CA 1
ATOM 908 C C . ASP A 1 116 ? 1.232 -9.879 11.595 1.00 96.62 116 ASP A C 1
ATOM 910 O O . ASP A 1 116 ? 0.419 -9.309 10.858 1.00 96.62 116 ASP A O 1
ATOM 914 N N . PRO A 1 117 ? 1.875 -10.995 11.199 1.00 97.00 117 PRO A N 1
ATOM 915 C CA . PRO A 1 117 ? 1.709 -11.551 9.859 1.00 97.00 117 PRO A CA 1
ATOM 916 C C . PRO A 1 117 ? 0.266 -11.878 9.483 1.00 97.00 117 PRO A C 1
ATOM 918 O O . PRO A 1 117 ? -0.131 -11.630 8.346 1.00 97.00 117 PRO A O 1
ATOM 921 N N . ILE A 1 118 ? -0.527 -12.388 10.427 1.00 97.31 118 ILE A N 1
ATOM 922 C CA . ILE A 1 118 ? -1.911 -12.801 10.186 1.00 97.31 118 ILE A CA 1
ATOM 923 C C . ILE A 1 118 ? -2.785 -11.563 9.974 1.00 97.31 118 ILE A C 1
ATOM 925 O O . ILE A 1 118 ? -3.587 -11.517 9.037 1.00 97.31 118 ILE A O 1
ATOM 929 N N . LEU A 1 119 ? -2.626 -10.541 10.820 1.00 98.12 119 LEU A N 1
ATOM 930 C CA . LEU A 1 119 ? -3.377 -9.293 10.689 1.00 98.12 119 LEU A CA 1
ATOM 931 C C . LEU A 1 119 ? -3.006 -8.547 9.411 1.00 98.12 119 LEU A C 1
ATOM 933 O O . LEU A 1 119 ? -3.898 -8.092 8.699 1.00 98.12 119 LEU A O 1
ATOM 937 N N . VAL A 1 120 ? -1.715 -8.450 9.089 1.00 98.25 120 VAL A N 1
ATOM 938 C CA . VAL A 1 120 ? -1.235 -7.775 7.876 1.00 98.25 120 VAL A CA 1
ATOM 939 C C . VAL A 1 120 ? -1.815 -8.424 6.619 1.00 98.25 120 VAL A C 1
ATOM 941 O O . VAL A 1 120 ? -2.331 -7.720 5.749 1.00 98.25 120 VAL A O 1
ATOM 944 N N . GLU A 1 121 ? -1.810 -9.756 6.549 1.00 98.19 121 GLU A N 1
ATOM 945 C CA . GLU A 1 121 ? -2.371 -10.506 5.424 1.00 98.19 121 GLU A CA 1
ATOM 946 C C . GLU A 1 121 ? -3.866 -10.236 5.230 1.00 98.19 121 GLU A C 1
ATOM 948 O O . GLU A 1 121 ? -4.332 -9.942 4.122 1.00 98.19 121 GLU A O 1
ATOM 953 N N . LYS A 1 122 ? -4.623 -10.293 6.331 1.00 98.62 122 LYS A N 1
ATOM 954 C CA . LYS A 1 122 ? -6.068 -10.059 6.331 1.00 98.62 122 LYS A CA 1
ATOM 955 C C . LYS A 1 122 ? -6.400 -8.609 6.002 1.00 98.62 122 LYS A C 1
ATOM 957 O O . LYS A 1 122 ? -7.327 -8.367 5.238 1.00 98.62 122 LYS A O 1
ATOM 962 N N . VAL A 1 123 ? -5.633 -7.641 6.507 1.00 98.69 123 VAL A N 1
ATOM 963 C CA . VAL A 1 123 ? -5.811 -6.220 6.172 1.00 98.69 123 VAL A CA 1
ATOM 964 C C . VAL A 1 123 ? -5.538 -5.981 4.690 1.00 98.69 123 VAL A C 1
ATOM 966 O O . VAL A 1 123 ? -6.369 -5.370 4.025 1.00 98.69 123 VAL A O 1
ATOM 969 N N . ALA A 1 124 ? -4.433 -6.492 4.141 1.00 98.62 124 ALA A N 1
ATOM 970 C CA . ALA A 1 124 ? -4.133 -6.355 2.716 1.00 98.62 124 ALA A CA 1
ATOM 971 C C . ALA A 1 124 ? -5.225 -6.995 1.839 1.00 98.62 124 ALA A C 1
ATOM 973 O O . ALA A 1 124 ? -5.671 -6.389 0.864 1.00 98.62 124 ALA A O 1
ATOM 974 N N . THR A 1 125 ? -5.717 -8.173 2.237 1.00 98.62 125 THR A N 1
ATOM 975 C CA . THR A 1 125 ? -6.829 -8.863 1.568 1.00 98.62 125 THR A CA 1
ATOM 976 C C . THR A 1 125 ? -8.118 -8.045 1.629 1.00 98.62 125 THR A C 1
ATOM 978 O O . THR A 1 125 ? -8.729 -7.788 0.598 1.00 98.62 125 THR A O 1
ATOM 981 N N . LEU A 1 126 ? -8.516 -7.573 2.813 1.00 98.69 126 LEU A N 1
ATOM 982 C CA . LEU A 1 126 ? -9.709 -6.745 2.985 1.00 98.69 126 LEU A CA 1
ATOM 983 C C . LEU A 1 126 ? -9.624 -5.465 2.149 1.00 98.69 126 LEU A C 1
ATOM 985 O O . LEU A 1 126 ? -10.576 -5.109 1.461 1.00 98.69 126 LEU A O 1
ATOM 989 N N . LEU A 1 127 ? -8.485 -4.773 2.187 1.00 98.62 127 LEU A N 1
ATOM 990 C CA . LEU A 1 127 ? -8.290 -3.538 1.435 1.00 98.62 127 LEU A CA 1
ATOM 991 C C . LEU A 1 127 ? -8.321 -3.779 -0.079 1.00 98.62 127 LEU A C 1
ATOM 993 O O . LEU A 1 127 ? -8.876 -2.950 -0.796 1.00 98.62 127 LEU A O 1
ATOM 997 N N . TYR A 1 128 ? -7.796 -4.906 -0.567 1.00 98.50 128 TYR A N 1
ATOM 998 C CA . TYR A 1 128 ? -7.930 -5.303 -1.972 1.00 98.50 128 TYR A CA 1
ATOM 999 C C . TYR A 1 128 ? -9.409 -5.448 -2.368 1.00 98.50 128 TYR A C 1
ATOM 1001 O O . TYR A 1 128 ? -9.856 -4.812 -3.324 1.00 98.50 128 TYR A O 1
ATOM 1009 N N . GLU A 1 129 ? -10.188 -6.197 -1.581 1.00 97.88 129 GLU A N 1
ATOM 1010 C CA . GLU A 1 129 ? -11.624 -6.418 -1.818 1.00 97.88 129 GLU A CA 1
ATOM 1011 C C . GLU A 1 129 ? -12.428 -5.108 -1.764 1.00 97.88 129 GLU A C 1
ATOM 1013 O O . GLU A 1 129 ? -13.329 -4.879 -2.576 1.00 97.88 129 GLU A O 1
ATOM 1018 N N . VAL A 1 130 ? -12.113 -4.221 -0.813 1.00 97.94 130 VAL A N 1
ATOM 1019 C CA . VAL A 1 130 ? -12.804 -2.933 -0.638 1.00 97.94 130 VAL A CA 1
ATOM 1020 C C . VAL A 1 130 ? -12.457 -1.951 -1.755 1.00 97.94 130 VAL A C 1
ATOM 1022 O O . VAL A 1 130 ? -13.333 -1.187 -2.161 1.00 97.94 130 VAL A O 1
ATOM 1025 N N . MET A 1 131 ? -11.215 -1.943 -2.248 1.00 97.75 131 MET A N 1
ATOM 1026 C CA . MET A 1 131 ? -10.743 -0.961 -3.234 1.00 97.75 131 MET A CA 1
ATOM 1027 C C . MET A 1 131 ? -11.045 -1.340 -4.688 1.00 97.75 131 MET A C 1
ATOM 1029 O O . MET A 1 131 ? -10.960 -0.482 -5.568 1.00 97.75 131 MET A O 1
ATOM 1033 N N . GLN A 1 132 ? -11.448 -2.583 -4.959 1.00 96.12 132 GLN A N 1
ATOM 1034 C CA . GLN A 1 132 ? -11.868 -3.002 -6.295 1.00 96.12 132 GLN A CA 1
ATOM 1035 C C . GLN A 1 132 ? -13.080 -2.182 -6.787 1.00 96.12 132 GLN A C 1
ATOM 1037 O O . GLN A 1 132 ? -14.145 -2.175 -6.162 1.00 96.12 132 GLN A O 1
ATOM 1042 N N . ASP A 1 133 ? -12.884 -1.463 -7.901 1.00 95.31 133 ASP A N 1
ATOM 1043 C CA . ASP A 1 133 ? -13.835 -0.531 -8.541 1.00 95.31 133 ASP A CA 1
ATOM 1044 C C . ASP A 1 133 ? -14.358 0.602 -7.629 1.00 95.31 133 ASP A C 1
ATOM 1046 O O . ASP A 1 133 ? -15.362 1.270 -7.918 1.00 95.31 133 ASP A O 1
ATOM 1050 N N . ASN A 1 134 ? -13.650 0.863 -6.529 1.00 96.56 134 ASN A N 1
ATOM 1051 C CA . ASN A 1 134 ? -14.017 1.862 -5.539 1.00 96.56 134 ASN A CA 1
ATOM 1052 C C . ASN A 1 134 ? -13.574 3.270 -5.976 1.00 96.56 134 ASN A C 1
ATOM 1054 O O . ASN A 1 134 ? -12.388 3.482 -6.232 1.00 96.56 134 ASN A O 1
ATOM 1058 N N . PRO A 1 135 ? -14.481 4.263 -6.033 1.00 94.12 135 PRO A N 1
ATOM 1059 C CA . PRO A 1 135 ? -14.124 5.622 -6.442 1.00 94.12 135 PRO A CA 1
ATOM 1060 C C . PRO A 1 135 ? -13.186 6.340 -5.454 1.00 94.12 135 PRO A C 1
ATOM 1062 O O . PRO A 1 135 ? -12.465 7.249 -5.863 1.00 94.12 135 PRO A O 1
ATOM 1065 N N . GLU A 1 136 ? -13.138 5.928 -4.182 1.00 95.31 136 GLU A N 1
ATOM 1066 C CA . GLU A 1 136 ? -12.249 6.535 -3.176 1.00 95.31 136 GLU A CA 1
ATOM 1067 C C . GLU A 1 136 ? -10.789 6.062 -3.285 1.00 95.31 136 GLU A C 1
ATOM 1069 O O . GLU A 1 136 ? -9.920 6.581 -2.580 1.00 95.31 136 GLU A O 1
ATOM 1074 N N . ILE A 1 137 ? -10.482 5.138 -4.208 1.00 96.81 137 ILE A N 1
ATOM 1075 C CA . ILE A 1 137 ? -9.129 4.597 -4.420 1.00 96.81 137 ILE A CA 1
ATOM 1076 C C . ILE A 1 137 ? -8.074 5.686 -4.652 1.00 96.81 137 ILE A C 1
ATOM 1078 O O . ILE A 1 137 ? -6.917 5.493 -4.292 1.00 96.81 137 ILE A O 1
ATOM 1082 N N . SER A 1 138 ? -8.466 6.840 -5.202 1.00 96.81 138 SER A N 1
ATOM 1083 C CA . SER A 1 138 ? -7.559 7.946 -5.523 1.00 96.81 138 SER A CA 1
ATOM 1084 C C . SER A 1 138 ? -7.028 8.715 -4.324 1.00 96.81 138 SER A C 1
ATOM 1086 O O . SER A 1 138 ? -5.998 9.379 -4.430 1.00 96.81 138 SER A O 1
ATOM 1088 N N . LYS A 1 139 ? -7.684 8.598 -3.170 1.00 96.12 139 LYS A N 1
ATOM 1089 C CA . LYS A 1 139 ? -7.298 9.273 -1.924 1.00 96.12 139 LYS A CA 1
ATOM 1090 C C . LYS A 1 139 ? -6.648 8.323 -0.925 1.00 96.12 139 LYS A C 1
ATOM 1092 O O . LYS A 1 139 ? -6.297 8.735 0.178 1.00 96.12 139 LYS A O 1
ATOM 1097 N N . LEU A 1 140 ? -6.487 7.057 -1.298 1.00 97.06 140 LEU A N 1
ATOM 1098 C CA . LEU A 1 140 ? -6.019 5.997 -0.417 1.00 97.06 140 LEU A CA 1
ATOM 1099 C C . LEU A 1 140 ? -4.622 6.289 0.149 1.00 97.06 140 LEU A C 1
ATOM 1101 O O . LEU A 1 140 ? -4.361 5.999 1.318 1.00 97.06 140 LEU A O 1
ATOM 1105 N N . TYR A 1 141 ? -3.763 6.954 -0.627 1.00 97.06 141 TYR A N 1
ATOM 1106 C CA . TYR A 1 141 ? -2.432 7.387 -0.194 1.00 97.06 141 TYR A CA 1
ATOM 1107 C C . TYR A 1 141 ? -2.443 8.249 1.084 1.00 97.06 141 TYR A C 1
ATOM 1109 O O . TYR A 1 141 ? -1.527 8.133 1.899 1.00 97.06 141 TYR A O 1
ATOM 1117 N N . LEU A 1 142 ? -3.511 9.020 1.334 1.00 96.50 142 LEU A N 1
ATOM 1118 C CA . LEU A 1 142 ? -3.660 9.875 2.522 1.00 96.50 142 LEU A CA 1
ATOM 1119 C C . LEU A 1 142 ? -3.745 9.090 3.843 1.00 96.50 142 LEU A C 1
ATOM 1121 O O . LEU A 1 142 ? -3.650 9.670 4.921 1.00 96.50 142 LEU A O 1
ATOM 1125 N N . THR A 1 143 ? -3.938 7.775 3.785 1.00 97.19 143 THR A N 1
ATOM 1126 C CA . THR A 1 143 ? -3.985 6.914 4.978 1.00 97.19 143 THR A CA 1
ATOM 1127 C C . THR A 1 143 ? -2.603 6.447 5.437 1.00 97.19 143 THR A C 1
ATOM 1129 O O . THR A 1 143 ? -2.479 5.922 6.539 1.00 97.19 143 THR A O 1
ATOM 1132 N N . GLY A 1 144 ? -1.565 6.624 4.610 1.00 97.44 144 GLY A N 1
ATOM 1133 C CA . GLY A 1 144 ? -0.231 6.068 4.856 1.00 97.44 144 GLY A CA 1
ATOM 1134 C C . GLY A 1 144 ? -0.090 4.584 4.500 1.00 97.44 144 GLY A C 1
ATOM 1135 O O . GLY A 1 144 ? 0.960 4.006 4.765 1.00 97.44 144 GLY A O 1
ATOM 1136 N N . VAL A 1 145 ? -1.098 3.959 3.874 1.00 98.56 145 VAL A N 1
ATOM 1137 C CA . VAL A 1 145 ? -1.103 2.511 3.585 1.00 98.56 145 VAL A CA 1
ATOM 1138 C C . VAL A 1 145 ? 0.143 2.030 2.838 1.00 98.56 145 VAL A C 1
ATOM 1140 O O . VAL A 1 145 ? 0.706 1.004 3.204 1.00 98.56 145 VAL A O 1
ATOM 1143 N N . PHE A 1 146 ? 0.623 2.788 1.847 1.00 98.44 146 PHE A N 1
ATOM 1144 C CA . PHE A 1 146 ? 1.811 2.424 1.070 1.00 98.44 146 PHE A CA 1
ATOM 1145 C C . PHE A 1 146 ? 3.075 2.427 1.934 1.00 98.44 146 PHE A C 1
ATOM 1147 O O . PHE A 1 146 ? 3.907 1.536 1.808 1.00 98.44 146 PHE A O 1
ATOM 1154 N N . TYR A 1 147 ? 3.185 3.375 2.866 1.00 98.25 147 TYR A N 1
ATOM 1155 C CA . TYR A 1 147 ? 4.289 3.421 3.820 1.00 98.25 147 TYR A CA 1
ATOM 1156 C C . TYR A 1 147 ? 4.228 2.224 4.770 1.00 98.25 147 TYR A C 1
ATOM 1158 O O . TYR A 1 147 ? 5.217 1.524 4.949 1.00 98.25 147 TYR A O 1
ATOM 1166 N N . PHE A 1 148 ? 3.056 1.947 5.345 1.00 98.19 148 PHE A N 1
ATOM 1167 C CA . PHE A 1 148 ? 2.911 0.880 6.336 1.00 98.19 148 PHE A CA 1
ATOM 1168 C C . PHE A 1 148 ? 3.117 -0.509 5.727 1.00 98.19 148 PHE A C 1
ATOM 1170 O O . PHE A 1 148 ? 3.735 -1.359 6.359 1.00 98.19 148 PHE A O 1
ATOM 1177 N N . MET A 1 149 ? 2.657 -0.732 4.492 1.00 98.06 149 MET A N 1
ATOM 1178 C CA . MET A 1 149 ? 2.885 -1.992 3.782 1.00 98.06 149 MET A CA 1
ATOM 1179 C C . MET A 1 149 ? 4.359 -2.210 3.428 1.00 98.06 149 MET A C 1
ATOM 1181 O O . MET A 1 149 ? 4.842 -3.327 3.567 1.00 98.06 149 MET A O 1
ATOM 1185 N N . LEU A 1 150 ? 5.089 -1.169 3.011 1.00 97.38 150 LEU A N 1
ATOM 1186 C CA . LEU A 1 150 ? 6.517 -1.291 2.681 1.00 97.38 150 LEU A CA 1
ATOM 1187 C C . LEU A 1 150 ? 7.433 -1.395 3.911 1.00 97.38 150 LEU A C 1
ATOM 1189 O O . LEU A 1 150 ? 8.594 -1.766 3.769 1.00 97.38 150 LEU A O 1
ATOM 1193 N N . LEU A 1 151 ? 6.925 -1.103 5.112 1.00 96.12 151 LEU A N 1
ATOM 1194 C CA . LEU A 1 151 ? 7.619 -1.404 6.369 1.00 96.12 151 LEU A CA 1
ATOM 1195 C C . LEU A 1 151 ? 7.516 -2.875 6.776 1.00 96.12 151 LEU A C 1
ATOM 1197 O O . LEU A 1 151 ? 8.231 -3.307 7.678 1.00 96.12 151 LEU A O 1
ATOM 1201 N N . TYR A 1 152 ? 6.610 -3.635 6.163 1.00 95.88 152 TYR A N 1
ATOM 1202 C CA . TYR A 1 152 ? 6.403 -5.025 6.523 1.00 95.88 152 TYR A CA 1
ATOM 1203 C C . TYR A 1 152 ? 7.566 -5.905 6.049 1.00 95.88 152 TYR A C 1
ATOM 1205 O O . TYR A 1 152 ? 7.930 -5.901 4.875 1.00 95.88 152 TYR A O 1
ATOM 1213 N N . THR A 1 153 ? 8.133 -6.687 6.968 1.00 91.50 153 THR A N 1
ATOM 1214 C CA . THR A 1 153 ? 9.313 -7.534 6.721 1.00 91.50 153 THR A CA 1
ATOM 1215 C C . THR A 1 153 ? 9.013 -9.032 6.704 1.00 91.50 153 THR A C 1
ATOM 1217 O O . THR A 1 153 ? 9.933 -9.832 6.537 1.00 91.50 153 THR A O 1
ATOM 1220 N N . GLY A 1 154 ? 7.752 -9.435 6.880 1.00 91.00 154 GLY A N 1
ATOM 1221 C CA . GLY A 1 154 ? 7.374 -10.846 6.820 1.00 91.00 154 GLY A CA 1
ATOM 1222 C C . GLY A 1 154 ? 7.309 -11.395 5.394 1.00 91.00 154 GLY A C 1
ATOM 1223 O O . GLY A 1 154 ? 7.310 -10.659 4.407 1.00 91.00 154 GLY A O 1
ATOM 1224 N N . SER A 1 155 ? 7.262 -12.722 5.286 1.00 90.88 155 SER A N 1
ATOM 1225 C CA . SER A 1 155 ? 7.359 -13.441 4.011 1.00 90.88 155 SER A CA 1
ATOM 1226 C C . SER A 1 155 ? 6.034 -13.566 3.248 1.00 90.88 155 SER A C 1
ATOM 1228 O O . SER A 1 155 ? 6.043 -13.789 2.039 1.00 90.88 155 SER A O 1
ATOM 1230 N N . ASN A 1 156 ? 4.886 -13.395 3.905 1.00 93.38 156 ASN A N 1
ATOM 1231 C CA . ASN A 1 156 ? 3.546 -13.466 3.307 1.00 93.38 156 ASN A CA 1
ATOM 1232 C C . ASN A 1 156 ? 3.162 -12.158 2.585 1.00 93.38 156 ASN A C 1
ATOM 1234 O O . ASN A 1 156 ? 2.132 -11.536 2.837 1.00 93.38 156 ASN A O 1
ATOM 1238 N N . LEU A 1 157 ? 4.014 -11.741 1.648 1.00 94.69 157 LEU A N 1
ATOM 1239 C CA . LEU A 1 157 ? 3.934 -10.443 0.976 1.00 94.69 157 LEU A CA 1
ATOM 1240 C C . LEU A 1 157 ? 2.968 -10.426 -0.220 1.00 94.69 157 LEU A C 1
ATOM 1242 O O . LEU A 1 157 ? 2.626 -9.362 -0.728 1.00 94.69 157 LEU A O 1
ATOM 1246 N N . LEU A 1 158 ? 2.495 -11.589 -0.681 1.00 97.44 158 LEU A N 1
ATOM 1247 C CA . LEU A 1 158 ? 1.654 -11.689 -1.877 1.00 97.44 158 LEU A CA 1
ATOM 1248 C C . LEU A 1 158 ? 0.358 -10.854 -1.788 1.00 97.44 158 LEU A C 1
ATOM 1250 O O . LEU A 1 158 ? 0.061 -10.138 -2.747 1.00 97.44 158 LEU A O 1
ATOM 1254 N N . PRO A 1 159 ? -0.408 -10.855 -0.678 1.00 98.31 159 PRO A N 1
ATOM 1255 C CA . PRO A 1 159 ? -1.597 -10.006 -0.571 1.00 98.31 159 PRO A CA 1
ATOM 1256 C C . PRO A 1 159 ? -1.273 -8.510 -0.613 1.00 98.31 159 PRO A C 1
ATOM 1258 O O . PRO A 1 159 ? -2.008 -7.747 -1.240 1.00 98.31 159 PRO A O 1
ATOM 1261 N N . ILE A 1 160 ? -0.137 -8.098 -0.036 1.00 98.44 160 ILE A N 1
ATOM 1262 C CA . ILE A 1 160 ? 0.379 -6.730 -0.174 1.00 98.44 160 ILE A CA 1
ATOM 1263 C C . ILE A 1 160 ? 0.685 -6.440 -1.643 1.00 98.44 160 ILE A C 1
ATOM 1265 O O . ILE A 1 160 ? 0.198 -5.451 -2.177 1.00 98.44 160 ILE A O 1
ATOM 1269 N N . ALA A 1 161 ? 1.429 -7.309 -2.330 1.00 98.38 161 ALA A N 1
ATOM 1270 C CA . ALA A 1 161 ? 1.787 -7.109 -3.732 1.00 98.38 161 ALA A CA 1
ATOM 1271 C C . ALA A 1 161 ? 0.548 -7.000 -4.643 1.00 98.38 161 ALA A C 1
ATOM 1273 O O . ALA A 1 161 ? 0.504 -6.142 -5.526 1.00 98.38 161 ALA A O 1
ATOM 1274 N N . ARG A 1 162 ? -0.497 -7.806 -4.397 1.00 98.56 162 ARG A N 1
ATOM 1275 C CA . ARG A 1 162 ? -1.783 -7.730 -5.119 1.00 98.56 162 ARG A CA 1
ATOM 1276 C C . ARG A 1 162 ? -2.488 -6.402 -4.886 1.00 98.56 162 ARG A C 1
ATOM 1278 O O . ARG A 1 162 ? -2.971 -5.782 -5.833 1.00 98.56 162 ARG A O 1
ATOM 1285 N N . PHE A 1 163 ? -2.517 -5.945 -3.638 1.00 98.62 163 PHE A N 1
ATOM 1286 C CA . PHE A 1 163 ? -3.048 -4.633 -3.296 1.00 98.62 163 PHE A CA 1
ATOM 1287 C C . PHE A 1 163 ? -2.247 -3.501 -3.954 1.00 98.62 163 PHE A C 1
ATOM 1289 O O . PHE A 1 163 ? -2.840 -2.595 -4.544 1.00 98.62 163 PHE A O 1
ATOM 1296 N N . LEU A 1 164 ? -0.914 -3.560 -3.904 1.00 98.50 164 LEU A N 1
ATOM 1297 C CA . LEU A 1 164 ? -0.036 -2.571 -4.524 1.00 98.50 164 LEU A CA 1
ATOM 1298 C C . LEU A 1 164 ? -0.299 -2.498 -6.029 1.00 98.50 164 LEU A C 1
ATOM 1300 O O . LEU A 1 164 ? -0.600 -1.411 -6.516 1.00 98.50 164 LEU A O 1
ATOM 1304 N N . ARG A 1 165 ? -0.309 -3.641 -6.732 1.00 98.38 165 ARG A N 1
ATOM 1305 C CA . ARG A 1 165 ? -0.632 -3.737 -8.168 1.00 98.38 165 ARG A CA 1
ATOM 1306 C C . ARG A 1 165 ? -1.965 -3.072 -8.502 1.00 98.38 165 ARG A C 1
ATOM 1308 O O . ARG A 1 165 ? -2.066 -2.345 -9.484 1.00 98.38 165 ARG A O 1
ATOM 1315 N N . LEU A 1 166 ? -2.993 -3.311 -7.687 1.00 98.19 166 LEU A N 1
ATOM 1316 C CA . LEU A 1 166 ? -4.334 -2.777 -7.919 1.00 98.19 166 LEU A CA 1
ATOM 1317 C C . LEU A 1 166 ? -4.395 -1.245 -7.800 1.00 98.19 166 LEU A C 1
ATOM 1319 O O . LEU A 1 166 ? -5.224 -0.618 -8.471 1.00 98.19 166 LEU A O 1
ATOM 1323 N N . THR A 1 167 ? -3.575 -0.658 -6.923 1.00 98.31 167 THR A N 1
ATOM 1324 C CA . THR A 1 167 ? -3.808 0.687 -6.375 1.00 98.31 167 THR A CA 1
ATOM 1325 C C . THR A 1 167 ? -2.724 1.712 -6.704 1.00 98.31 167 THR A C 1
ATOM 1327 O O . THR A 1 167 ? -3.051 2.898 -6.786 1.00 98.31 167 THR A O 1
ATOM 1330 N N . HIS A 1 168 ? -1.467 1.311 -6.918 1.00 97.75 168 HIS A N 1
ATOM 1331 C CA . HIS A 1 168 ? -0.334 2.247 -6.950 1.00 97.75 168 HIS A CA 1
ATOM 1332 C C . HIS A 1 168 ? -0.413 3.316 -8.052 1.00 97.75 168 HIS A C 1
ATOM 1334 O O . HIS A 1 168 ? -0.012 4.453 -7.815 1.00 97.75 168 HIS A O 1
ATOM 1340 N N . MET A 1 169 ? -1.001 2.979 -9.203 1.00 97.06 169 MET A N 1
ATOM 1341 C CA . MET A 1 169 ? -1.196 3.875 -10.356 1.00 97.06 169 MET A CA 1
ATOM 1342 C C . MET A 1 169 ? -2.476 4.713 -10.303 1.00 97.06 169 MET A C 1
ATOM 1344 O O . MET A 1 169 ? -2.785 5.450 -11.237 1.00 97.06 169 MET A O 1
ATOM 1348 N N . LYS A 1 170 ? -3.282 4.553 -9.251 1.00 97.12 170 LYS A N 1
ATOM 1349 C CA . LYS A 1 170 ? -4.626 5.140 -9.164 1.00 97.12 170 LYS A CA 1
ATOM 1350 C C . LYS A 1 170 ? -4.718 6.267 -8.145 1.00 97.12 170 LYS A C 1
ATOM 1352 O O . LYS A 1 170 ? -5.825 6.645 -7.794 1.00 97.12 170 LYS A O 1
ATOM 1357 N N . GLN A 1 171 ? -3.588 6.776 -7.657 1.00 96.56 171 GLN A N 1
ATOM 1358 C CA . GLN A 1 171 ? -3.523 7.769 -6.584 1.00 96.56 171 GLN A CA 1
ATOM 1359 C C . GLN A 1 171 ? -3.488 9.200 -7.138 1.00 96.56 171 GLN A C 1
ATOM 1361 O O . GLN A 1 171 ? -2.746 9.490 -8.070 1.00 96.56 171 GLN A O 1
ATOM 1366 N N . ALA A 1 172 ? -4.249 10.116 -6.537 1.00 94.69 172 ALA A N 1
ATOM 1367 C CA . ALA A 1 172 ? -4.298 11.531 -6.912 1.00 94.69 172 ALA A CA 1
ATOM 1368 C C . ALA A 1 172 ? -3.288 12.366 -6.101 1.00 94.69 172 ALA A C 1
ATOM 1370 O O . ALA A 1 172 ? -3.663 13.298 -5.388 1.00 94.69 172 ALA A O 1
ATOM 1371 N N . PHE A 1 173 ? -2.005 12.012 -6.186 1.00 90.50 173 PHE A N 1
ATOM 1372 C CA . PHE A 1 173 ? -0.906 12.758 -5.564 1.00 90.50 173 PHE A CA 1
ATOM 1373 C C . PHE A 1 173 ? -0.186 13.641 -6.596 1.00 90.50 173 PHE A C 1
ATOM 1375 O O . PHE A 1 173 ? -0.447 13.560 -7.794 1.00 90.50 173 PHE A O 1
ATOM 1382 N N . ARG A 1 174 ? 0.707 14.521 -6.130 1.00 82.62 174 ARG A N 1
ATOM 1383 C CA . ARG A 1 174 ? 1.568 15.335 -6.999 1.00 82.62 174 ARG A CA 1
ATOM 1384 C C . ARG A 1 174 ? 2.996 14.807 -6.917 1.00 82.62 174 ARG A C 1
ATOM 1386 O O . ARG A 1 174 ? 3.582 14.854 -5.838 1.00 82.62 174 ARG A O 1
ATOM 1393 N N . ALA A 1 175 ? 3.519 14.311 -8.031 1.00 76.50 175 ALA A N 1
ATOM 1394 C CA . ALA A 1 175 ? 4.918 13.926 -8.169 1.00 76.50 175 ALA A CA 1
ATOM 1395 C C . ALA A 1 175 ? 5.771 15.092 -8.691 1.00 76.50 175 ALA A C 1
ATOM 1397 O O . ALA A 1 175 ? 5.245 16.061 -9.244 1.00 76.50 175 ALA A O 1
ATOM 1398 N N . ASP A 1 176 ? 7.089 14.975 -8.531 1.00 71.31 176 ASP A N 1
ATOM 1399 C CA . ASP A 1 176 ? 8.043 15.871 -9.181 1.00 71.31 176 ASP A CA 1
ATOM 1400 C C . ASP A 1 176 ? 8.133 15.583 -10.694 1.00 71.31 176 ASP A C 1
ATOM 1402 O O . ASP A 1 176 ? 8.161 14.424 -11.121 1.00 71.31 176 ASP A O 1
ATOM 1406 N N . GLN A 1 177 ? 8.194 16.643 -11.505 1.00 68.50 177 GLN A N 1
ATOM 1407 C CA . GLN A 1 177 ? 8.122 16.594 -12.975 1.00 68.50 177 GLN A CA 1
ATOM 1408 C C . GLN A 1 177 ? 9.427 16.120 -13.638 1.00 68.50 177 GLN A C 1
ATOM 1410 O O . GLN A 1 177 ? 9.471 15.934 -14.852 1.00 68.50 177 GLN A O 1
ATOM 1415 N N . SER A 1 178 ? 10.494 15.935 -12.860 1.00 70.75 178 SER A N 1
ATOM 1416 C CA . SER A 1 178 ? 11.824 15.542 -13.344 1.00 70.75 178 SER A CA 1
ATOM 1417 C C . SER A 1 178 ? 11.970 14.039 -13.641 1.00 70.75 178 SER A C 1
ATOM 1419 O O . SER A 1 178 ? 12.957 13.626 -14.248 1.00 70.75 178 SER A O 1
ATOM 1421 N N . SER A 1 179 ? 10.997 13.220 -13.228 1.00 77.50 179 SER A N 1
ATOM 1422 C CA . SER A 1 179 ? 11.031 11.752 -13.318 1.00 77.50 179 SER A CA 1
ATOM 1423 C C . SER A 1 179 ? 10.282 11.199 -14.543 1.00 77.50 179 SER A C 1
ATOM 1425 O O . SER A 1 179 ? 9.597 11.942 -15.247 1.00 77.50 179 SER A O 1
ATOM 1427 N N . SER A 1 180 ? 10.411 9.901 -14.831 1.00 83.69 180 SER A N 1
ATOM 1428 C CA . SER A 1 180 ? 9.685 9.236 -15.925 1.00 83.69 180 SER A CA 1
ATOM 1429 C C . SER A 1 180 ? 8.163 9.175 -15.687 1.00 83.69 180 SER A C 1
ATOM 1431 O O . SER A 1 180 ? 7.700 9.291 -14.553 1.00 83.69 180 SER A O 1
ATOM 1433 N N . ASP A 1 181 ? 7.361 8.955 -16.743 1.00 87.75 181 ASP A N 1
ATOM 1434 C CA . ASP A 1 181 ? 5.881 8.937 -16.651 1.00 87.75 181 ASP A CA 1
ATOM 1435 C C . ASP A 1 181 ? 5.371 7.951 -15.588 1.00 87.75 181 ASP A C 1
ATOM 1437 O O . ASP A 1 181 ? 4.502 8.274 -14.776 1.00 87.75 181 ASP A O 1
ATOM 1441 N N . ILE A 1 182 ? 5.960 6.753 -15.542 1.00 91.00 182 ILE A N 1
ATOM 1442 C CA . ILE A 1 182 ? 5.564 5.719 -14.586 1.00 91.00 182 ILE A CA 1
ATOM 1443 C C . ILE A 1 182 ? 5.839 6.148 -13.136 1.00 91.00 182 ILE A C 1
ATOM 1445 O O . ILE A 1 182 ? 5.011 5.917 -12.251 1.00 91.00 182 ILE A O 1
ATOM 1449 N N . MET A 1 183 ? 6.961 6.829 -12.897 1.00 91.88 183 MET A N 1
ATOM 1450 C CA . MET A 1 183 ? 7.356 7.333 -11.580 1.00 91.88 183 MET A CA 1
ATOM 1451 C C . MET A 1 183 ? 6.493 8.513 -11.133 1.00 91.88 183 MET A C 1
ATOM 1453 O O . MET A 1 183 ? 6.201 8.643 -9.945 1.00 91.88 183 MET A O 1
ATOM 1457 N N . GLN A 1 184 ? 6.023 9.331 -12.079 1.00 91.06 184 GLN A N 1
ATOM 1458 C CA . GLN A 1 184 ? 5.108 10.435 -11.794 1.00 91.06 184 GLN A CA 1
ATOM 1459 C C . GLN A 1 184 ? 3.696 9.958 -11.436 1.00 91.06 184 GLN A C 1
ATOM 1461 O O . GLN A 1 184 ? 3.006 10.587 -10.634 1.00 91.06 184 GLN A O 1
ATOM 1466 N N . ARG A 1 185 ? 3.254 8.846 -12.030 1.00 93.06 185 ARG A N 1
ATOM 1467 C CA . ARG A 1 185 ? 1.892 8.316 -11.861 1.00 93.06 185 ARG A CA 1
ATOM 1468 C C . ARG A 1 185 ? 1.763 7.316 -10.717 1.00 93.06 185 ARG A C 1
ATOM 1470 O O . ARG A 1 185 ? 0.679 7.163 -10.156 1.00 93.06 185 ARG A O 1
ATOM 1477 N N . SER A 1 186 ? 2.850 6.633 -10.370 1.00 96.06 186 SER A N 1
ATOM 1478 C CA . SER A 1 186 ? 2.889 5.649 -9.292 1.00 96.06 186 SER A CA 1
ATOM 1479 C C . SER A 1 186 ? 3.226 6.302 -7.960 1.00 96.06 186 SER A C 1
ATOM 1481 O O . SER A 1 186 ? 4.310 6.857 -7.800 1.00 96.06 186 SER A O 1
ATOM 1483 N N . ILE A 1 187 ? 2.380 6.127 -6.941 1.00 96.38 187 ILE A N 1
ATOM 1484 C CA . ILE A 1 187 ? 2.722 6.549 -5.565 1.00 96.38 187 ILE A CA 1
ATOM 1485 C C . ILE A 1 187 ? 3.982 5.845 -5.036 1.00 96.38 187 ILE A C 1
ATOM 1487 O O . ILE A 1 187 ? 4.672 6.357 -4.156 1.00 96.38 187 ILE A O 1
ATOM 1491 N N . LEU A 1 188 ? 4.304 4.673 -5.593 1.00 97.31 188 LEU A N 1
ATOM 1492 C CA . LEU A 1 188 ? 5.518 3.936 -5.264 1.00 97.31 188 LEU A CA 1
ATOM 1493 C C . LEU A 1 188 ? 6.769 4.561 -5.884 1.00 97.31 188 LEU A C 1
ATOM 1495 O O . LEU A 1 188 ? 7.855 4.213 -5.446 1.00 97.31 188 LEU A O 1
ATOM 1499 N N . GLY A 1 189 ? 6.651 5.491 -6.837 1.00 94.88 189 GLY A N 1
ATOM 1500 C CA . GLY A 1 189 ? 7.804 6.140 -7.468 1.00 94.88 189 GLY A CA 1
ATOM 1501 C C . GLY A 1 189 ? 8.623 7.021 -6.519 1.00 94.88 189 GLY A C 1
ATOM 1502 O O . GLY A 1 189 ? 9.785 7.291 -6.777 1.00 94.88 189 GLY A O 1
ATOM 1503 N N . GLN A 1 190 ? 8.061 7.434 -5.380 1.00 93.50 190 GLN A N 1
ATOM 1504 C CA . GLN A 1 190 ? 8.830 8.118 -4.328 1.00 93.50 190 GLN A CA 1
ATOM 1505 C C . GLN A 1 190 ? 9.546 7.141 -3.384 1.00 93.50 190 GLN A C 1
ATOM 1507 O O . GLN A 1 190 ? 10.360 7.552 -2.564 1.00 93.50 190 GLN A O 1
ATOM 1512 N N . LEU A 1 191 ? 9.210 5.852 -3.452 1.00 96.38 191 LEU A N 1
ATOM 1513 C CA . LEU A 1 191 ? 9.607 4.843 -2.474 1.00 96.38 191 LEU A CA 1
ATOM 1514 C C . LEU A 1 191 ? 10.541 3.807 -3.095 1.00 96.38 191 LEU A C 1
ATOM 1516 O O . LEU A 1 191 ? 11.548 3.463 -2.494 1.00 96.38 191 LEU A O 1
ATOM 1520 N N . LEU A 1 192 ? 10.218 3.304 -4.281 1.00 97.00 192 LEU A N 1
ATOM 1521 C CA . LEU A 1 192 ? 10.910 2.208 -4.949 1.00 97.00 192 LEU A CA 1
ATOM 1522 C C . LEU A 1 192 ? 11.659 2.706 -6.191 1.00 97.00 192 LEU A C 1
ATOM 1524 O O . LEU A 1 192 ? 11.217 3.672 -6.814 1.00 97.00 192 LEU A O 1
ATOM 1528 N N . PRO A 1 193 ? 12.739 2.017 -6.601 1.00 95.94 193 PRO A N 1
ATOM 1529 C CA . PRO A 1 193 ? 13.364 2.249 -7.895 1.00 95.94 193 PRO A CA 1
ATOM 1530 C C . PRO A 1 193 ? 12.377 2.075 -9.050 1.00 95.94 193 PRO A C 1
ATOM 1532 O O . PRO A 1 193 ? 11.470 1.241 -8.980 1.00 95.94 193 PRO A O 1
ATOM 1535 N N . GLU A 1 194 ? 12.616 2.787 -10.150 1.00 94.69 194 GLU A N 1
ATOM 1536 C CA . GLU A 1 194 ? 11.783 2.705 -11.354 1.00 94.69 194 GLU A CA 1
ATOM 1537 C C . GLU A 1 194 ? 11.631 1.270 -11.864 1.00 94.69 194 GLU A C 1
ATOM 1539 O O . GLU A 1 194 ? 10.510 0.836 -12.125 1.00 94.69 194 GLU A O 1
ATOM 1544 N N . ALA A 1 195 ? 12.723 0.499 -11.878 1.00 95.25 195 ALA A N 1
ATOM 1545 C CA . ALA A 1 195 ? 12.702 -0.910 -12.249 1.00 95.25 195 ALA A CA 1
ATOM 1546 C C . ALA A 1 195 ? 11.686 -1.717 -11.434 1.00 95.25 195 ALA A C 1
ATOM 1548 O O . ALA A 1 195 ? 10.906 -2.460 -12.010 1.00 95.25 195 ALA A O 1
ATOM 1549 N N . MET A 1 196 ? 11.609 -1.520 -10.114 1.00 96.88 196 MET A N 1
ATOM 1550 C CA . MET A 1 196 ? 10.665 -2.239 -9.248 1.00 96.88 196 MET A CA 1
ATOM 1551 C C . MET A 1 196 ? 9.208 -1.846 -9.520 1.00 96.88 196 MET A C 1
ATOM 1553 O O . MET A 1 196 ? 8.315 -2.696 -9.465 1.00 96.88 196 MET A O 1
ATOM 1557 N N . VAL A 1 197 ? 8.954 -0.572 -9.834 1.00 96.69 197 VAL A N 1
ATOM 1558 C CA . VAL A 1 197 ? 7.615 -0.087 -10.205 1.00 96.69 197 VAL A CA 1
ATOM 1559 C C . VAL A 1 197 ? 7.194 -0.656 -11.563 1.00 96.69 197 VAL A C 1
ATOM 1561 O O . VAL A 1 197 ? 6.083 -1.176 -11.689 1.00 96.69 197 VAL A O 1
ATOM 1564 N N . CYS A 1 198 ? 8.089 -0.614 -12.551 1.00 94.69 198 CYS A N 1
ATOM 1565 C CA . CYS A 1 198 ? 7.909 -1.245 -13.857 1.00 94.69 198 CYS A CA 1
ATOM 1566 C C . CYS A 1 198 ? 7.698 -2.756 -13.729 1.00 94.69 198 CYS A C 1
ATOM 1568 O O . CYS A 1 198 ? 6.833 -3.325 -14.394 1.00 94.69 198 CYS A O 1
ATOM 1570 N N . TYR A 1 199 ? 8.453 -3.411 -12.849 1.00 95.12 199 TYR A N 1
ATOM 1571 C CA . TYR A 1 199 ? 8.380 -4.849 -12.647 1.00 95.12 199 TYR A CA 1
ATOM 1572 C C . TYR A 1 199 ? 7.013 -5.263 -12.094 1.00 95.12 199 TYR A C 1
ATOM 1574 O O . TYR A 1 199 ? 6.395 -6.198 -12.602 1.00 95.12 199 TYR A O 1
ATOM 1582 N N . LEU A 1 200 ? 6.488 -4.519 -11.112 1.00 96.94 200 LEU A N 1
ATOM 1583 C CA . LEU A 1 200 ? 5.131 -4.723 -10.603 1.00 96.94 200 LEU A CA 1
ATOM 1584 C C . LEU A 1 200 ? 4.081 -4.577 -11.714 1.00 96.94 200 LEU A C 1
ATOM 1586 O O . LEU A 1 200 ? 3.171 -5.401 -11.805 1.00 96.94 200 LEU A O 1
ATOM 1590 N N . GLU A 1 201 ? 4.212 -3.551 -12.558 1.00 94.56 201 GLU A N 1
ATOM 1591 C CA . GLU A 1 201 ? 3.277 -3.282 -13.654 1.00 94.56 201 GLU A CA 1
ATOM 1592 C C . GLU A 1 201 ? 3.296 -4.402 -14.709 1.00 94.56 201 GLU A C 1
ATOM 1594 O O . GLU A 1 201 ? 2.247 -4.924 -15.087 1.00 94.56 201 GLU A O 1
ATOM 1599 N N . ASN A 1 202 ? 4.478 -4.833 -15.140 1.00 92.75 202 ASN A N 1
ATOM 1600 C CA . ASN A 1 202 ? 4.609 -5.722 -16.295 1.00 92.75 202 ASN A CA 1
ATOM 1601 C C . ASN A 1 202 ? 4.573 -7.213 -15.943 1.00 92.75 202 ASN A C 1
ATOM 1603 O O . ASN A 1 202 ? 4.115 -8.024 -16.746 1.00 92.75 202 ASN A O 1
ATOM 1607 N N . HIS A 1 203 ? 5.022 -7.591 -14.746 1.00 94.00 203 HIS A N 1
ATOM 1608 C CA . HIS A 1 203 ? 5.139 -8.994 -14.338 1.00 94.00 203 HIS A CA 1
ATOM 1609 C C . HIS A 1 203 ? 4.115 -9.432 -13.288 1.00 94.00 203 HIS A C 1
ATOM 1611 O O . HIS A 1 203 ? 3.953 -10.633 -13.061 1.00 94.00 203 HIS A O 1
ATOM 1617 N N . GLY A 1 204 ? 3.399 -8.487 -12.676 1.00 96.50 204 GLY A N 1
ATOM 1618 C CA . GLY A 1 204 ? 2.339 -8.769 -11.715 1.00 96.50 204 GLY A CA 1
ATOM 1619 C C . GLY A 1 204 ? 2.825 -8.983 -10.279 1.00 96.50 204 GLY A C 1
ATOM 1620 O O . GLY A 1 204 ? 4.015 -8.945 -9.960 1.00 96.50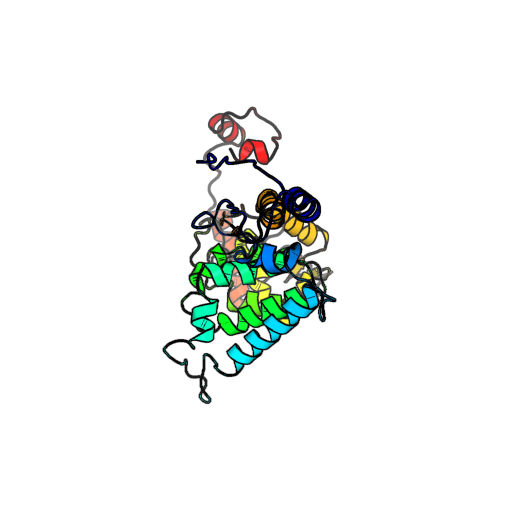 204 GLY A O 1
ATOM 1621 N N . ALA A 1 205 ? 1.857 -9.189 -9.387 1.00 97.62 205 ALA A N 1
ATOM 1622 C CA . ALA A 1 205 ? 2.070 -9.214 -7.944 1.00 97.62 205 ALA A CA 1
ATOM 1623 C C . ALA A 1 205 ? 2.900 -10.417 -7.474 1.00 97.62 205 ALA A C 1
ATOM 1625 O O . ALA A 1 205 ? 3.722 -10.286 -6.571 1.00 97.62 205 ALA A O 1
ATOM 1626 N N . GLU A 1 206 ? 2.697 -11.582 -8.086 1.00 96.56 206 GLU A N 1
ATOM 1627 C CA . GLU A 1 206 ? 3.368 -12.830 -7.731 1.00 96.56 206 GLU A CA 1
ATOM 1628 C C . GLU A 1 206 ? 4.883 -12.725 -7.932 1.00 96.56 206 GLU A C 1
ATOM 1630 O O . GLU A 1 206 ? 5.650 -12.990 -7.005 1.00 96.56 206 GLU A O 1
ATOM 1635 N N . LYS A 1 207 ? 5.314 -12.276 -9.116 1.00 95.69 207 LYS A N 1
ATOM 1636 C CA . LYS A 1 207 ? 6.736 -12.083 -9.418 1.00 95.69 207 LYS A CA 1
ATOM 1637 C C . LYS A 1 207 ? 7.324 -10.924 -8.613 1.00 95.69 207 LYS A C 1
ATOM 1639 O O . LYS A 1 207 ? 8.430 -11.046 -8.098 1.00 95.69 207 LYS A O 1
ATOM 1644 N N . PHE A 1 208 ? 6.575 -9.835 -8.420 1.00 97.06 208 PHE A N 1
ATOM 1645 C CA . PHE A 1 208 ? 7.023 -8.733 -7.567 1.00 97.06 208 PHE A CA 1
ATOM 1646 C C . PHE A 1 208 ? 7.290 -9.178 -6.123 1.00 97.06 208 PHE A C 1
ATOM 1648 O O . PHE A 1 208 ? 8.316 -8.811 -5.561 1.00 97.06 208 PHE A O 1
ATOM 1655 N N . ALA A 1 209 ? 6.414 -9.990 -5.521 1.00 95.75 209 ALA A N 1
ATOM 1656 C CA . ALA A 1 209 ? 6.606 -10.480 -4.154 1.00 95.75 209 ALA A CA 1
ATOM 1657 C C . ALA A 1 209 ? 7.886 -11.327 -4.011 1.00 95.75 209 ALA A C 1
ATOM 1659 O O . ALA A 1 209 ? 8.574 -11.232 -2.995 1.00 95.75 209 ALA A O 1
ATOM 1660 N N . GLN A 1 210 ? 8.224 -12.114 -5.039 1.00 93.69 210 GLN A N 1
ATOM 1661 C CA . GLN A 1 210 ? 9.476 -12.874 -5.098 1.00 93.69 210 GLN A CA 1
ATOM 1662 C C . GLN A 1 210 ? 10.691 -11.949 -5.208 1.00 93.69 210 GLN A C 1
ATOM 1664 O O . GLN A 1 210 ? 11.664 -12.135 -4.476 1.00 93.69 210 GLN A O 1
ATOM 1669 N N . ILE A 1 211 ? 10.621 -10.933 -6.079 1.00 94.12 211 ILE A N 1
ATOM 1670 C CA . ILE A 1 211 ? 11.720 -9.977 -6.231 1.00 94.12 211 ILE A CA 1
ATOM 1671 C C . ILE A 1 211 ? 11.950 -9.183 -4.953 1.00 94.12 211 ILE A C 1
ATOM 1673 O O . ILE A 1 211 ? 13.071 -9.109 -4.461 1.00 94.12 211 ILE A O 1
ATOM 1677 N N . PHE A 1 212 ? 10.880 -8.652 -4.369 1.00 94.69 212 PHE A N 1
ATOM 1678 C CA . PHE A 1 212 ? 10.958 -7.755 -3.224 1.00 94.69 212 PHE A CA 1
ATOM 1679 C C . PHE A 1 212 ? 11.652 -8.377 -1.999 1.00 94.69 212 PHE A C 1
ATOM 1681 O O . PHE A 1 212 ? 12.314 -7.665 -1.241 1.00 94.69 212 PHE A O 1
ATOM 1688 N N . LEU A 1 213 ? 11.509 -9.692 -1.796 1.00 91.25 213 LEU A N 1
ATOM 1689 C CA . LEU A 1 213 ? 12.118 -10.422 -0.678 1.00 91.25 213 LEU A CA 1
ATOM 1690 C C . LEU A 1 213 ? 13.496 -11.023 -0.993 1.00 91.25 213 LEU A C 1
ATOM 1692 O O . LEU A 1 213 ? 14.175 -11.457 -0.059 1.00 91.25 213 LEU A O 1
ATOM 1696 N N . GLY A 1 214 ? 13.878 -11.085 -2.268 1.00 90.88 214 GLY A N 1
ATOM 1697 C CA . GLY A 1 214 ? 15.099 -11.741 -2.724 1.00 90.88 214 GLY A CA 1
ATOM 1698 C C . GLY A 1 214 ? 16.276 -10.793 -2.946 1.00 90.88 214 GLY A C 1
ATOM 1699 O O . GLY A 1 214 ? 16.227 -9.608 -2.626 1.00 90.88 214 GLY A O 1
ATOM 1700 N N . GLU A 1 215 ? 17.329 -11.361 -3.526 1.00 94.88 215 GLU A N 1
ATOM 1701 C CA . GLU A 1 215 ? 18.543 -10.678 -3.966 1.00 94.88 215 GLU A CA 1
ATOM 1702 C C . GLU A 1 215 ? 18.612 -10.803 -5.489 1.00 94.88 215 GLU A C 1
ATOM 1704 O O . GLU A 1 215 ? 18.707 -11.912 -6.019 1.00 94.88 215 GLU A O 1
ATOM 1709 N N . TRP A 1 216 ? 18.508 -9.679 -6.189 1.00 94.62 216 TRP A N 1
ATOM 1710 C CA . TRP A 1 216 ? 18.375 -9.625 -7.639 1.00 94.62 216 TRP A CA 1
ATOM 1711 C C . TRP A 1 216 ? 19.387 -8.659 -8.220 1.00 94.62 216 TRP A C 1
ATOM 1713 O O . TRP A 1 216 ? 19.493 -7.509 -7.798 1.00 94.62 216 TRP A O 1
ATOM 1723 N N . ASP A 1 217 ? 20.121 -9.164 -9.200 1.00 94.69 217 ASP A N 1
ATOM 1724 C CA . ASP A 1 217 ? 21.167 -8.452 -9.915 1.00 94.69 217 ASP A CA 1
ATOM 1725 C C . ASP A 1 217 ? 21.121 -8.903 -11.379 1.00 94.69 217 ASP A C 1
ATOM 1727 O O . ASP A 1 217 ? 21.821 -9.825 -11.802 1.00 94.69 217 ASP A O 1
ATOM 1731 N N . THR A 1 218 ? 20.164 -8.342 -12.115 1.00 94.50 218 THR A N 1
ATOM 1732 C CA . THR A 1 218 ? 19.808 -8.735 -13.484 1.00 94.50 218 THR A CA 1
ATOM 1733 C C . THR A 1 218 ? 19.560 -7.501 -14.350 1.00 94.50 218 THR A C 1
ATOM 1735 O O . THR A 1 218 ? 19.289 -6.426 -13.808 1.00 94.50 218 THR A O 1
ATOM 1738 N N . PRO A 1 219 ? 19.558 -7.636 -15.691 1.00 94.56 219 PRO A N 1
ATOM 1739 C CA . PRO A 1 219 ? 19.179 -6.544 -16.579 1.00 94.56 219 PRO A CA 1
ATOM 1740 C C . PRO A 1 219 ? 17.813 -5.926 -16.268 1.00 94.56 219 PRO A C 1
ATOM 1742 O O . PRO A 1 219 ? 17.660 -4.734 -16.477 1.00 94.56 219 PRO A O 1
ATOM 1745 N N . GLU A 1 220 ? 16.839 -6.674 -15.743 1.00 94.00 220 GLU A N 1
ATOM 1746 C CA . GLU A 1 220 ? 15.487 -6.156 -15.456 1.00 94.00 220 GLU A CA 1
ATOM 1747 C C . GLU A 1 220 ? 15.310 -5.613 -14.033 1.00 94.00 220 GLU A C 1
ATOM 1749 O O . GLU A 1 220 ? 14.445 -4.772 -13.785 1.00 94.00 220 GLU A O 1
ATOM 1754 N N . ALA A 1 221 ? 16.102 -6.102 -13.080 1.00 94.44 221 ALA A N 1
ATOM 1755 C CA . ALA A 1 221 ? 15.951 -5.766 -11.673 1.00 94.44 221 ALA A CA 1
ATOM 1756 C C . ALA A 1 221 ? 17.289 -5.830 -10.933 1.00 94.44 221 ALA A C 1
ATOM 1758 O O . ALA A 1 221 ? 17.952 -6.871 -10.914 1.00 94.44 221 ALA A O 1
ATOM 1759 N N . ILE A 1 222 ? 17.615 -4.721 -10.268 1.00 96.25 222 ILE A N 1
ATOM 1760 C CA . ILE A 1 222 ? 18.670 -4.602 -9.265 1.00 96.25 222 ILE A CA 1
ATOM 1761 C C . ILE A 1 222 ? 17.958 -4.254 -7.959 1.00 96.25 222 ILE A C 1
ATOM 1763 O O . ILE A 1 222 ? 17.444 -3.146 -7.789 1.00 96.25 222 ILE A O 1
ATOM 1767 N N . TRP A 1 223 ? 17.851 -5.234 -7.070 1.00 96.94 223 TRP A N 1
ATOM 1768 C CA . TRP A 1 223 ? 17.174 -5.097 -5.786 1.00 96.94 223 TRP A CA 1
ATOM 1769 C C . TRP A 1 223 ? 17.783 -6.058 -4.777 1.00 96.94 223 TRP A C 1
ATOM 1771 O O . TRP A 1 223 ? 17.808 -7.265 -5.000 1.00 96.94 223 TRP A O 1
ATOM 1781 N N . ASN A 1 224 ? 18.263 -5.526 -3.659 1.00 95.44 224 ASN A N 1
ATOM 1782 C CA . ASN A 1 224 ? 18.957 -6.304 -2.641 1.00 95.44 224 ASN A CA 1
ATOM 1783 C C . ASN A 1 224 ? 18.489 -5.941 -1.226 1.00 95.44 224 ASN A C 1
ATOM 1785 O O . ASN A 1 224 ? 17.731 -4.986 -1.007 1.00 95.44 224 ASN A O 1
ATOM 1789 N N . SER A 1 225 ? 18.945 -6.711 -0.239 1.00 94.75 225 SER A N 1
ATOM 1790 C CA . SER A 1 225 ? 18.643 -6.465 1.175 1.00 94.75 225 SER A CA 1
ATOM 1791 C C . SER A 1 225 ? 19.071 -5.082 1.662 1.00 94.75 225 SER A C 1
ATOM 1793 O O . SER A 1 225 ? 18.359 -4.507 2.484 1.00 94.75 225 SER A O 1
ATOM 1795 N N . GLU A 1 226 ? 20.165 -4.517 1.150 1.00 96.06 226 GLU A N 1
ATOM 1796 C CA . GLU A 1 226 ? 20.629 -3.179 1.527 1.00 96.06 226 GLU A CA 1
ATOM 1797 C C . GLU A 1 226 ? 19.656 -2.090 1.052 1.00 96.06 226 GLU A C 1
ATOM 1799 O O . GLU A 1 226 ? 19.242 -1.240 1.843 1.00 96.06 226 GLU A O 1
ATOM 1804 N N . MET A 1 227 ? 19.210 -2.159 -0.204 1.00 97.31 227 MET A N 1
ATOM 1805 C CA . MET A 1 227 ? 18.191 -1.268 -0.765 1.00 97.31 227 MET A CA 1
ATOM 1806 C C . MET A 1 227 ? 16.870 -1.398 0.001 1.00 97.31 227 MET A C 1
ATOM 1808 O O . MET A 1 227 ? 16.263 -0.397 0.387 1.00 97.31 227 MET A O 1
ATOM 1812 N N . ARG A 1 228 ? 16.446 -2.626 0.318 1.00 96.31 228 ARG A N 1
ATOM 1813 C CA . ARG A 1 228 ? 15.252 -2.854 1.144 1.00 96.31 228 ARG A CA 1
ATOM 1814 C C . ARG A 1 228 ? 15.399 -2.272 2.555 1.00 96.31 228 ARG A C 1
ATOM 1816 O O . ARG A 1 228 ? 14.462 -1.652 3.055 1.00 96.31 228 ARG A O 1
ATOM 1823 N N . CYS A 1 229 ? 16.558 -2.427 3.193 1.00 95.81 229 CYS A N 1
ATOM 1824 C CA . CYS A 1 229 ? 16.849 -1.806 4.487 1.00 95.81 229 CYS A CA 1
ATOM 1825 C C . CYS A 1 229 ? 16.786 -0.279 4.398 1.00 95.81 229 CYS A C 1
ATOM 1827 O O . CYS A 1 229 ? 16.161 0.350 5.249 1.00 95.81 229 CYS A O 1
ATOM 1829 N N . MET A 1 230 ? 17.364 0.315 3.354 1.00 96.94 230 MET A N 1
ATOM 1830 C CA . MET A 1 230 ? 17.321 1.757 3.122 1.00 96.94 230 MET A CA 1
ATOM 1831 C C . MET A 1 230 ? 15.880 2.272 3.006 1.00 96.94 230 MET A C 1
ATOM 1833 O O . MET A 1 230 ? 15.527 3.247 3.676 1.00 96.94 230 MET A O 1
ATOM 1837 N N . LEU A 1 231 ? 15.032 1.586 2.232 1.00 97.69 231 LEU A N 1
ATOM 1838 C CA . LEU A 1 231 ? 13.600 1.877 2.144 1.00 97.69 231 LEU A CA 1
ATOM 1839 C C . LEU A 1 231 ? 12.946 1.863 3.531 1.00 97.69 231 LEU A C 1
ATOM 1841 O O . LEU A 1 231 ? 12.330 2.849 3.939 1.00 97.69 231 LEU A O 1
ATOM 1845 N N . ILE A 1 232 ? 13.110 0.764 4.274 1.00 96.81 232 ILE A N 1
ATOM 1846 C CA . ILE A 1 232 ? 12.514 0.596 5.606 1.00 96.81 232 ILE A CA 1
ATOM 1847 C C . ILE A 1 232 ? 12.995 1.693 6.556 1.00 96.81 232 ILE A C 1
ATOM 1849 O O . ILE A 1 232 ? 12.186 2.259 7.289 1.00 96.81 232 ILE A O 1
ATOM 1853 N N . MET A 1 233 ? 14.285 2.030 6.536 1.00 96.69 233 MET A N 1
ATOM 1854 C CA . MET A 1 233 ? 14.862 3.074 7.382 1.00 96.69 233 MET A CA 1
ATOM 1855 C C . MET A 1 233 ? 14.275 4.451 7.067 1.00 96.69 233 MET A C 1
ATOM 1857 O O . MET A 1 233 ? 13.831 5.145 7.985 1.00 96.69 233 MET A O 1
ATOM 1861 N N . LYS A 1 234 ? 14.226 4.846 5.787 1.00 97.38 234 LYS A N 1
ATOM 1862 C CA . LYS A 1 234 ? 13.686 6.152 5.378 1.00 97.38 234 LYS A CA 1
ATOM 1863 C C . LYS A 1 234 ? 12.189 6.255 5.696 1.00 97.38 234 LYS A C 1
ATOM 1865 O O . LYS A 1 234 ? 11.758 7.272 6.239 1.00 97.38 234 LYS A O 1
ATOM 1870 N N . VAL A 1 235 ? 11.410 5.196 5.454 1.00 97.69 235 VAL A N 1
ATOM 1871 C CA . VAL A 1 235 ? 9.976 5.170 5.790 1.00 97.69 235 VAL A CA 1
ATOM 1872 C C . VAL A 1 235 ? 9.754 5.161 7.308 1.00 97.69 235 VAL A C 1
ATOM 1874 O O . VAL A 1 235 ? 8.897 5.892 7.801 1.00 97.69 235 VAL A O 1
ATOM 1877 N N . SER A 1 236 ? 10.546 4.400 8.069 1.00 96.62 236 SER A N 1
ATOM 1878 C CA . SER A 1 236 ? 10.448 4.344 9.537 1.00 96.62 236 SER A CA 1
ATOM 1879 C C . SER A 1 236 ? 10.747 5.697 10.170 1.00 96.62 236 SER A C 1
ATOM 1881 O O . SER A 1 236 ? 10.025 6.119 11.071 1.00 96.62 236 SER A O 1
ATOM 1883 N N . ALA A 1 237 ? 11.774 6.395 9.677 1.00 96.56 237 ALA A N 1
ATOM 1884 C CA . ALA A 1 237 ? 12.092 7.752 10.105 1.00 96.56 237 ALA A CA 1
ATOM 1885 C C . ALA A 1 237 ? 10.945 8.722 9.776 1.00 96.56 237 ALA A C 1
ATOM 1887 O O . ALA A 1 237 ? 10.536 9.496 10.639 1.00 96.56 237 ALA A O 1
ATOM 1888 N N . HIS A 1 238 ? 10.369 8.627 8.571 1.00 96.44 238 HIS A N 1
ATOM 1889 C CA . HIS A 1 238 ? 9.252 9.474 8.131 1.00 96.44 238 HIS A CA 1
ATOM 1890 C C . HIS A 1 238 ? 8.000 9.328 9.004 1.00 96.44 238 HIS A C 1
ATOM 1892 O O . HIS A 1 238 ? 7.337 10.314 9.318 1.00 96.44 238 HIS A O 1
ATOM 1898 N N . ILE A 1 239 ? 7.670 8.105 9.430 1.00 95.69 239 ILE A N 1
ATOM 1899 C CA . ILE A 1 239 ? 6.500 7.853 10.287 1.00 95.69 239 ILE A CA 1
ATOM 1900 C C . ILE A 1 239 ? 6.836 7.812 11.787 1.00 95.69 239 ILE A C 1
ATOM 1902 O O . ILE A 1 239 ? 5.957 7.516 12.602 1.00 95.69 239 ILE A O 1
ATOM 1906 N N . GLY A 1 240 ? 8.086 8.096 12.164 1.00 94.19 240 GLY A N 1
ATOM 1907 C CA . GLY A 1 240 ? 8.638 7.821 13.493 1.00 94.19 240 GLY A CA 1
ATOM 1908 C C . GLY A 1 240 ? 7.891 8.500 14.641 1.00 94.19 240 GLY A C 1
ATOM 1909 O O . GLY A 1 240 ? 7.729 7.905 15.703 1.00 94.19 240 GLY A O 1
ATOM 1910 N N . GLU A 1 241 ? 7.352 9.702 14.426 1.00 91.69 241 GLU A N 1
ATOM 1911 C CA . GLU A 1 241 ? 6.534 10.404 15.427 1.00 91.69 241 GLU A CA 1
ATOM 1912 C C . GLU A 1 241 ? 5.126 9.810 15.579 1.00 91.69 241 GLU A C 1
ATOM 1914 O O . GLU A 1 241 ? 4.489 9.921 16.634 1.00 91.69 241 GLU A O 1
ATOM 1919 N N . PHE A 1 242 ? 4.606 9.175 14.526 1.00 94.19 242 PHE A N 1
ATOM 1920 C CA . PHE A 1 242 ? 3.239 8.678 14.521 1.00 94.19 242 PHE A CA 1
ATOM 1921 C C . PHE A 1 242 ? 3.080 7.398 15.335 1.00 94.19 242 PHE A C 1
ATOM 1923 O O . PHE A 1 242 ? 2.126 7.298 16.105 1.00 94.19 242 PHE A O 1
ATOM 1930 N N . THR A 1 243 ? 3.999 6.440 15.210 1.00 92.19 243 THR A N 1
ATOM 1931 C CA . THR A 1 243 ? 3.886 5.136 15.883 1.00 92.19 243 THR A CA 1
ATOM 1932 C C . THR A 1 243 ? 3.796 5.262 17.417 1.00 92.19 243 THR A C 1
ATOM 1934 O O . THR A 1 243 ? 2.884 4.672 18.007 1.00 92.19 243 THR A O 1
ATOM 1937 N N . PRO A 1 244 ? 4.635 6.069 18.105 1.00 90.25 244 PRO A N 1
ATOM 1938 C CA . PRO A 1 244 ? 4.489 6.325 19.539 1.00 90.25 244 PRO A CA 1
ATOM 1939 C C . PRO A 1 244 ? 3.174 7.030 19.883 1.00 90.25 244 PRO A C 1
ATOM 1941 O O . PRO A 1 244 ? 2.515 6.664 20.859 1.00 90.25 244 PRO A O 1
ATOM 1944 N N . ARG A 1 245 ? 2.751 8.003 19.062 1.00 89.06 245 ARG A N 1
ATOM 1945 C CA . ARG A 1 245 ? 1.477 8.710 19.252 1.00 89.06 245 ARG A CA 1
ATOM 1946 C C . ARG A 1 245 ? 0.282 7.767 19.140 1.00 89.06 245 ARG A C 1
ATOM 1948 O O . ARG A 1 245 ? -0.637 7.874 19.946 1.00 89.06 245 ARG A O 1
ATOM 1955 N N . LEU A 1 246 ? 0.301 6.841 18.183 1.00 90.38 246 LEU A N 1
ATOM 1956 C CA . LEU A 1 246 ? -0.738 5.829 18.009 1.00 90.38 246 LEU A CA 1
ATOM 1957 C C . LEU A 1 246 ? -0.786 4.870 19.206 1.00 90.38 246 LEU A C 1
ATOM 1959 O O . LEU A 1 246 ? -1.865 4.560 19.701 1.00 90.38 246 LEU A O 1
ATOM 1963 N N . ARG A 1 247 ? 0.377 4.460 19.733 1.00 85.88 247 ARG A N 1
ATOM 1964 C CA . ARG A 1 247 ? 0.463 3.650 20.962 1.00 85.88 247 ARG A CA 1
ATOM 1965 C C . ARG A 1 247 ? -0.133 4.362 22.176 1.00 85.88 247 ARG A C 1
ATOM 1967 O O . ARG A 1 247 ? -0.799 3.731 22.992 1.00 85.88 247 ARG A O 1
ATOM 1974 N N . ALA A 1 248 ? 0.114 5.665 22.303 1.00 81.19 248 ALA A N 1
ATOM 1975 C CA . ALA A 1 248 ? -0.429 6.477 23.387 1.00 81.19 248 ALA A CA 1
ATOM 1976 C C . ALA A 1 248 ? -1.931 6.758 23.215 1.00 81.19 248 ALA A C 1
ATOM 1978 O O . ALA A 1 248 ? -2.651 6.885 24.205 1.00 81.19 248 ALA A O 1
ATOM 1979 N N . HIS A 1 249 ? -2.400 6.855 21.969 1.00 80.94 249 HIS A N 1
ATOM 1980 C CA . HIS A 1 249 ? -3.774 7.198 21.626 1.00 80.94 249 HIS A CA 1
ATOM 1981 C C . HIS A 1 249 ? -4.238 6.460 20.363 1.00 80.94 249 HIS A C 1
ATOM 1983 O O . HIS A 1 249 ? -4.024 6.923 19.241 1.00 80.94 249 HIS A O 1
ATOM 1989 N N . ILE A 1 250 ? -4.928 5.328 20.538 1.00 84.19 250 ILE A N 1
ATOM 1990 C CA . ILE A 1 250 ? -5.239 4.411 19.426 1.00 84.19 250 ILE A CA 1
ATOM 1991 C C . ILE A 1 250 ? -6.205 4.987 18.383 1.00 84.19 250 ILE A C 1
ATOM 1993 O O . ILE A 1 250 ? -6.268 4.490 17.264 1.00 84.19 250 ILE A O 1
ATOM 1997 N N . ALA A 1 251 ? -6.970 6.029 18.732 1.00 84.06 251 ALA A N 1
ATOM 1998 C CA . ALA A 1 251 ? -7.866 6.688 17.783 1.00 84.06 251 ALA A CA 1
ATOM 1999 C C . ALA A 1 251 ? -7.158 7.779 16.958 1.00 84.06 251 ALA A C 1
ATOM 2001 O O . ALA A 1 251 ? -7.790 8.375 16.082 1.00 84.06 251 ALA A O 1
ATOM 2002 N N . ALA A 1 252 ? -5.866 8.040 17.211 1.00 89.00 252 ALA A N 1
ATOM 2003 C CA . ALA A 1 252 ? -5.054 8.914 16.374 1.00 89.00 252 ALA A CA 1
ATOM 2004 C C . ALA A 1 252 ? -5.092 8.420 14.924 1.00 89.00 252 ALA A C 1
ATOM 2006 O O . ALA A 1 252 ? -4.961 7.226 14.661 1.00 89.00 252 ALA A O 1
ATOM 2007 N N . ARG A 1 253 ? -5.250 9.359 13.992 1.00 92.25 253 ARG A N 1
ATOM 2008 C CA . ARG A 1 253 ? -5.187 9.090 12.554 1.00 92.25 253 ARG A CA 1
ATOM 2009 C C . ARG A 1 253 ? -3.849 9.557 12.013 1.00 92.25 253 ARG A C 1
ATOM 2011 O O . ARG A 1 253 ? -3.355 10.595 12.463 1.00 92.25 253 ARG A O 1
ATOM 2018 N N . TYR A 1 254 ? -3.275 8.812 11.075 1.00 94.94 254 TYR A N 1
ATOM 2019 C CA . TYR A 1 254 ? -2.051 9.231 10.398 1.00 94.94 254 TYR A CA 1
ATOM 2020 C C . TYR A 1 254 ? -2.295 10.535 9.612 1.00 94.94 254 TYR A C 1
ATOM 2022 O O . TYR A 1 254 ? -3.163 10.563 8.740 1.00 94.94 254 TYR A O 1
ATOM 2030 N N . PRO A 1 255 ? -1.585 11.634 9.921 1.00 93.12 255 PRO A N 1
ATOM 2031 C CA . PRO A 1 255 ? -1.651 12.861 9.151 1.00 93.12 255 PRO A CA 1
ATOM 2032 C C . PRO A 1 255 ? -0.675 12.713 7.992 1.00 93.12 255 PRO A C 1
ATOM 2034 O O . PRO A 1 255 ? 0.534 12.840 8.181 1.00 93.12 255 PRO A O 1
ATOM 2037 N N . TYR A 1 256 ? -1.196 12.383 6.813 1.00 94.62 256 TYR A N 1
ATOM 2038 C CA . TYR A 1 256 ? -0.351 12.160 5.650 1.00 94.62 256 TYR A CA 1
ATOM 2039 C C . TYR A 1 256 ? 0.603 13.324 5.396 1.00 94.62 256 TYR A C 1
ATOM 2041 O O . TYR A 1 256 ? 0.194 14.482 5.304 1.00 94.62 256 TYR A O 1
ATOM 2049 N N . LEU A 1 257 ? 1.866 12.959 5.216 1.00 93.81 257 LEU A N 1
ATOM 2050 C CA . LEU A 1 257 ? 2.939 13.818 4.754 1.00 93.81 257 LEU A CA 1
ATOM 2051 C C . LEU A 1 257 ? 3.610 13.110 3.577 1.00 93.81 257 LEU A C 1
ATOM 2053 O O . LEU A 1 257 ? 3.865 11.900 3.630 1.00 93.81 257 LEU A O 1
ATOM 2057 N N . ALA A 1 258 ? 3.871 13.858 2.506 1.00 92.81 258 ALA A N 1
ATOM 2058 C CA . ALA A 1 258 ? 4.629 13.340 1.377 1.00 92.81 258 ALA A CA 1
ATOM 2059 C C . ALA A 1 258 ? 6.060 13.038 1.838 1.00 92.81 258 ALA A C 1
ATOM 2061 O O . ALA A 1 258 ? 6.701 13.884 2.464 1.00 92.81 258 ALA A O 1
ATOM 2062 N N . ILE A 1 259 ? 6.527 11.821 1.572 1.00 92.19 259 ILE A N 1
ATOM 2063 C CA . ILE A 1 259 ? 7.915 11.445 1.821 1.00 92.19 259 ILE A CA 1
ATOM 2064 C C . ILE A 1 259 ? 8.790 11.978 0.675 1.00 92.19 259 ILE A C 1
ATOM 2066 O O . ILE A 1 259 ? 8.355 11.940 -0.479 1.00 92.19 259 ILE A O 1
ATOM 2070 N N . PRO A 1 260 ? 10.003 12.478 0.956 1.00 90.44 260 PRO A N 1
ATOM 2071 C CA . PRO A 1 260 ? 10.991 12.725 -0.087 1.00 90.44 260 PRO A CA 1
ATOM 2072 C C . PRO A 1 260 ? 11.331 11.437 -0.847 1.00 90.44 260 PRO A C 1
ATOM 2074 O O . PRO A 1 260 ? 11.329 10.358 -0.252 1.00 90.44 260 PRO A O 1
ATOM 2077 N N . CYS A 1 261 ? 11.671 11.562 -2.131 1.00 91.44 261 CYS A N 1
ATOM 2078 C CA . CYS A 1 261 ? 12.094 10.428 -2.950 1.00 91.44 261 CYS A CA 1
ATOM 2079 C C . CYS A 1 261 ? 13.264 9.675 -2.294 1.00 91.44 261 CYS A C 1
ATOM 2081 O O . CYS A 1 261 ? 14.264 10.285 -1.901 1.00 91.44 261 CYS A O 1
ATOM 2083 N N . VAL A 1 262 ? 13.144 8.352 -2.177 1.00 94.00 262 VAL A N 1
ATOM 2084 C CA . VAL A 1 262 ? 14.224 7.491 -1.685 1.00 94.00 262 VAL A CA 1
ATOM 2085 C C . VAL A 1 262 ? 15.284 7.349 -2.776 1.00 94.00 262 VAL A C 1
ATOM 2087 O O . VAL A 1 262 ? 15.022 6.817 -3.852 1.00 94.00 262 VAL A O 1
ATOM 2090 N N . GLN A 1 263 ? 16.493 7.823 -2.486 1.00 92.12 263 GLN A N 1
ATOM 2091 C CA . GLN A 1 263 ? 17.643 7.721 -3.382 1.00 92.12 263 GLN A CA 1
ATOM 2092 C C . GLN A 1 263 ? 18.456 6.472 -3.056 1.00 92.12 263 GLN A C 1
ATOM 2094 O O . GLN A 1 263 ? 18.878 6.303 -1.916 1.00 92.12 263 GLN A O 1
ATOM 2099 N N . TYR A 1 264 ? 18.693 5.633 -4.062 1.00 94.81 264 TYR A N 1
ATOM 2100 C CA . TYR A 1 264 ? 19.432 4.380 -3.934 1.00 94.81 264 TYR A CA 1
ATOM 2101 C C . TYR A 1 264 ? 20.830 4.531 -4.529 1.00 94.81 264 TYR A C 1
ATOM 2103 O O . TYR A 1 264 ? 20.984 4.596 -5.750 1.00 94.81 264 TYR A O 1
ATOM 2111 N N . THR A 1 265 ? 21.850 4.557 -3.672 1.00 92.69 265 THR A N 1
ATOM 2112 C CA . THR A 1 265 ? 23.260 4.730 -4.068 1.00 92.69 265 THR A CA 1
ATOM 2113 C C . THR A 1 265 ? 23.744 3.624 -5.007 1.00 92.69 265 THR A C 1
ATOM 2115 O O . THR A 1 265 ? 24.552 3.865 -5.902 1.00 92.69 265 THR A O 1
ATOM 2118 N N . GLN A 1 266 ? 23.189 2.416 -4.865 1.00 92.31 266 GLN A N 1
ATOM 2119 C CA . GLN A 1 266 ? 23.473 1.257 -5.714 1.00 92.31 266 GLN A CA 1
ATOM 2120 C C . GLN A 1 266 ? 23.144 1.506 -7.194 1.00 92.31 266 GLN A C 1
ATOM 2122 O O . GLN A 1 266 ? 23.698 0.836 -8.060 1.00 92.31 266 GLN A O 1
ATOM 2127 N N . LEU A 1 267 ? 22.256 2.462 -7.486 1.00 93.31 267 LEU A N 1
ATOM 2128 C CA . LEU A 1 267 ? 21.765 2.748 -8.834 1.00 93.31 267 LEU A CA 1
ATOM 2129 C C . LEU A 1 267 ? 22.359 4.025 -9.445 1.00 93.31 267 LEU A C 1
ATOM 2131 O O . LEU A 1 267 ? 22.033 4.353 -10.579 1.00 93.31 267 LEU A O 1
ATOM 2135 N N . GLU A 1 268 ? 23.242 4.749 -8.749 1.00 88.25 268 GLU A N 1
ATOM 2136 C CA . GLU A 1 268 ? 23.793 6.032 -9.233 1.00 88.25 268 GLU A CA 1
ATOM 2137 C C . GLU A 1 268 ? 24.535 5.925 -10.571 1.00 88.25 268 GLU A C 1
ATOM 2139 O O . GLU A 1 268 ? 24.618 6.891 -11.327 1.00 88.25 268 GLU A O 1
ATOM 2144 N N . ARG A 1 269 ? 25.102 4.751 -10.858 1.00 86.94 269 ARG A N 1
ATOM 2145 C CA . ARG A 1 269 ? 25.858 4.471 -12.089 1.00 86.94 269 ARG A CA 1
ATOM 2146 C C . ARG A 1 269 ? 25.064 3.653 -13.100 1.00 86.94 269 ARG A C 1
ATOM 2148 O O . ARG A 1 269 ? 25.630 3.196 -14.092 1.00 86.94 269 ARG A O 1
ATOM 2155 N N . GLU A 1 270 ? 23.780 3.458 -12.837 1.00 90.94 270 GLU A N 1
ATOM 2156 C CA . GLU A 1 270 ? 22.890 2.676 -13.670 1.00 90.94 270 GLU A CA 1
ATOM 2157 C C . GLU A 1 270 ? 21.982 3.599 -14.480 1.00 90.94 270 GLU A C 1
ATOM 2159 O O . GLU A 1 270 ? 21.388 4.542 -13.961 1.00 90.94 270 GLU A O 1
ATOM 2164 N N . LEU A 1 271 ? 21.852 3.303 -15.773 1.00 89.62 271 LEU A N 1
ATOM 2165 C CA . LEU A 1 271 ? 20.866 3.943 -16.633 1.00 89.62 271 LEU A CA 1
ATOM 2166 C C . LEU A 1 271 ? 19.739 2.945 -16.878 1.00 89.62 271 LEU A C 1
ATOM 2168 O O . LEU A 1 271 ? 19.924 1.962 -17.599 1.00 89.62 271 LEU A O 1
ATOM 2172 N N . PHE A 1 272 ? 18.590 3.195 -16.254 1.00 91.69 272 PHE A N 1
ATOM 2173 C CA . PHE A 1 272 ? 17.379 2.421 -16.487 1.00 91.69 272 PHE A CA 1
ATOM 2174 C C . PHE A 1 272 ? 16.612 3.009 -17.674 1.00 91.69 272 PHE A C 1
ATOM 2176 O O . PHE A 1 272 ? 16.325 4.205 -17.708 1.00 91.69 272 PHE A O 1
ATOM 2183 N N . CYS A 1 273 ? 16.303 2.180 -18.667 1.00 90.06 273 CYS A N 1
ATOM 2184 C CA . CYS A 1 273 ? 15.559 2.588 -19.851 1.00 90.06 273 CYS A CA 1
ATOM 2185 C C . CYS A 1 273 ? 14.569 1.495 -20.256 1.00 90.06 273 CYS A C 1
ATOM 2187 O O . CYS A 1 273 ? 14.948 0.332 -20.409 1.00 90.06 273 CYS A O 1
ATOM 2189 N N . ASN A 1 274 ? 13.305 1.887 -20.459 1.00 86.38 274 ASN A N 1
ATOM 2190 C CA . ASN A 1 274 ? 12.178 0.999 -20.747 1.00 86.38 274 ASN A CA 1
ATOM 2191 C C . ASN A 1 274 ? 11.956 -0.043 -19.629 1.00 86.38 274 ASN A C 1
ATOM 2193 O O . ASN A 1 274 ? 11.169 0.203 -18.717 1.00 86.38 274 ASN A O 1
ATOM 2197 N N . MET A 1 275 ? 12.670 -1.166 -19.685 1.00 89.75 275 MET A N 1
ATOM 2198 C CA . MET A 1 275 ? 12.593 -2.280 -18.734 1.00 89.75 275 MET A CA 1
ATOM 2199 C C . MET A 1 275 ? 13.961 -2.768 -18.267 1.00 89.75 275 MET A C 1
ATOM 2201 O O . MET A 1 275 ? 14.026 -3.723 -17.499 1.00 89.75 275 MET A O 1
ATOM 2205 N N . PHE A 1 276 ? 15.043 -2.136 -18.729 1.00 94.25 276 PHE A N 1
ATOM 2206 C CA . PHE A 1 276 ? 16.382 -2.672 -18.553 1.00 94.25 276 PHE A CA 1
ATOM 2207 C C . PHE A 1 276 ? 17.365 -1.643 -18.008 1.00 94.25 276 PHE A C 1
ATOM 2209 O O . PHE A 1 276 ? 17.405 -0.486 -18.429 1.00 94.25 276 PHE A O 1
ATOM 2216 N N . TYR A 1 277 ? 18.231 -2.111 -17.121 1.00 95.12 277 TYR A N 1
ATOM 2217 C CA . TYR A 1 277 ? 19.492 -1.479 -16.788 1.00 95.12 277 TYR A CA 1
ATOM 2218 C C . TYR A 1 277 ? 20.473 -1.709 -17.934 1.00 95.12 277 TYR A C 1
ATOM 2220 O O . TYR A 1 277 ? 20.953 -2.822 -18.149 1.00 95.12 277 TYR A O 1
ATOM 2228 N N . LEU A 1 278 ? 20.774 -0.651 -18.690 1.00 93.19 278 LEU A N 1
ATOM 2229 C CA . LEU A 1 278 ? 21.531 -0.769 -19.941 1.00 93.19 278 LEU A CA 1
ATOM 2230 C C . LEU A 1 278 ? 22.949 -1.303 -19.727 1.00 93.19 278 LEU A C 1
ATOM 2232 O O . LEU A 1 278 ? 23.452 -2.051 -20.558 1.00 93.19 278 LEU A O 1
ATOM 2236 N N . ARG A 1 279 ? 23.584 -0.972 -18.598 1.00 93.25 279 ARG A N 1
ATOM 2237 C CA . ARG A 1 279 ? 24.904 -1.511 -18.250 1.00 93.25 279 ARG A CA 1
ATOM 2238 C C . ARG A 1 279 ? 24.862 -3.035 -18.113 1.00 93.25 279 ARG A C 1
ATOM 2240 O O . ARG A 1 279 ? 25.736 -3.704 -18.650 1.00 93.25 279 ARG A O 1
ATOM 2247 N N . HIS A 1 280 ? 23.849 -3.557 -17.425 1.00 94.19 280 HIS A N 1
ATOM 2248 C CA . HIS A 1 280 ? 23.655 -4.991 -17.223 1.00 94.19 280 HIS A CA 1
ATOM 2249 C C . HIS A 1 280 ? 23.238 -5.683 -18.520 1.00 94.19 280 HIS A C 1
ATOM 2251 O O . HIS A 1 280 ? 23.774 -6.733 -18.849 1.00 94.19 280 HIS A O 1
ATOM 2257 N N . LEU A 1 281 ? 22.341 -5.071 -19.296 1.00 93.81 281 LEU A N 1
ATOM 2258 C CA . LEU A 1 281 ? 21.910 -5.611 -20.585 1.00 93.81 281 LEU A CA 1
ATOM 2259 C C . LEU A 1 281 ? 23.073 -5.738 -21.587 1.00 93.81 281 LEU A C 1
ATOM 2261 O O . LEU A 1 281 ? 23.108 -6.680 -22.372 1.00 93.81 281 LEU A O 1
ATOM 2265 N N . CYS A 1 282 ? 24.031 -4.808 -21.552 1.00 93.06 282 CYS A N 1
ATOM 2266 C CA . CYS A 1 282 ? 25.221 -4.837 -22.405 1.00 93.06 282 CYS A CA 1
ATOM 2267 C C . CYS A 1 282 ? 26.323 -5.792 -21.908 1.00 93.06 282 CYS A C 1
ATOM 2269 O O . CYS A 1 282 ? 27.284 -6.028 -22.643 1.00 93.06 282 CYS A O 1
ATOM 2271 N N . ASP A 1 283 ? 26.225 -6.335 -20.691 1.00 94.38 283 ASP A N 1
ATOM 2272 C CA . ASP A 1 283 ? 27.177 -7.322 -20.173 1.00 94.38 283 ASP A CA 1
ATOM 2273 C C . ASP A 1 283 ? 26.830 -8.722 -20.697 1.00 94.38 283 ASP A C 1
ATOM 2275 O O . ASP A 1 283 ? 26.261 -9.567 -20.005 1.00 94.38 283 ASP A O 1
ATOM 2279 N N . THR A 1 284 ? 27.200 -8.977 -21.952 1.00 93.25 284 THR A N 1
ATOM 2280 C CA . THR A 1 284 ? 26.945 -10.260 -22.623 1.00 93.25 284 THR A CA 1
ATOM 2281 C C . THR A 1 284 ? 27.779 -11.413 -22.062 1.00 93.25 284 THR A C 1
ATOM 2283 O O . THR A 1 284 ? 27.538 -12.562 -22.424 1.00 93.25 284 THR A O 1
ATOM 2286 N N . GLN A 1 285 ? 28.780 -11.138 -21.215 1.00 95.19 285 GLN A N 1
ATOM 2287 C CA . GLN A 1 285 ? 29.542 -12.189 -20.537 1.00 95.19 285 GLN A CA 1
ATOM 2288 C C . GLN A 1 285 ? 28.758 -12.738 -19.347 1.00 95.19 285 GLN A C 1
ATOM 2290 O O . GLN A 1 285 ? 28.683 -13.953 -19.171 1.00 95.19 285 GLN A O 1
ATOM 2295 N N . LYS A 1 286 ? 28.164 -11.849 -18.542 1.00 95.06 286 LYS A N 1
ATOM 2296 C CA . LYS A 1 286 ? 27.354 -12.230 -17.380 1.00 95.06 286 LYS A CA 1
ATOM 2297 C C . LYS A 1 286 ? 25.929 -12.635 -17.768 1.00 95.06 286 LYS A C 1
ATOM 2299 O O . LYS A 1 286 ? 25.375 -13.548 -17.159 1.00 95.06 286 LYS A O 1
ATOM 2304 N N . PHE A 1 287 ? 25.357 -11.993 -18.787 1.00 95.12 287 PHE A N 1
ATOM 2305 C CA . PHE A 1 287 ? 23.985 -12.210 -19.252 1.00 95.12 287 PHE A CA 1
ATOM 2306 C C . PHE A 1 287 ? 23.949 -12.504 -20.762 1.00 95.12 287 PHE A C 1
ATOM 2308 O O . PHE A 1 287 ? 23.515 -11.660 -21.552 1.00 95.12 287 PHE A O 1
ATOM 2315 N N . PRO A 1 288 ? 24.422 -13.686 -21.196 1.00 93.19 288 PRO A N 1
ATOM 2316 C CA . PRO A 1 288 ? 24.365 -14.064 -22.602 1.00 93.19 288 PRO A CA 1
ATOM 2317 C C . PRO A 1 288 ? 22.908 -14.201 -23.064 1.00 93.19 288 PRO A C 1
ATOM 2319 O O . PRO A 1 288 ? 22.084 -14.787 -22.363 1.00 93.19 288 PRO A O 1
ATOM 2322 N N . ASP A 1 289 ? 22.610 -13.657 -24.246 1.00 91.81 289 ASP A N 1
ATOM 2323 C CA . ASP A 1 289 ? 21.316 -13.777 -24.931 1.00 91.81 289 ASP A CA 1
ATOM 2324 C C . ASP A 1 289 ? 20.090 -13.402 -24.068 1.00 91.81 289 ASP A C 1
ATOM 2326 O O . ASP A 1 289 ? 19.039 -14.046 -24.152 1.00 91.81 289 ASP A O 1
ATOM 2330 N N . TRP A 1 290 ? 20.204 -12.357 -23.229 1.00 94.38 290 TRP A N 1
ATOM 2331 C CA . TRP A 1 290 ? 19.079 -11.904 -22.401 1.00 94.38 290 TRP A CA 1
ATOM 2332 C C . TRP A 1 290 ? 17.860 -11.564 -23.276 1.00 94.38 290 TRP A C 1
ATOM 2334 O O . TRP A 1 290 ? 17.990 -10.809 -24.246 1.00 94.38 290 TRP A O 1
ATOM 2344 N N . PRO A 1 291 ? 16.664 -12.097 -22.965 1.00 93.56 291 PRO A N 1
ATOM 2345 C CA . PRO A 1 291 ? 15.498 -11.923 -23.816 1.00 93.56 291 PRO A CA 1
ATOM 2346 C C . PRO A 1 291 ? 15.037 -10.465 -23.833 1.00 93.56 291 PRO A C 1
ATOM 2348 O O . PRO A 1 291 ? 14.821 -9.847 -22.793 1.00 93.56 291 PRO A O 1
ATOM 2351 N N . ILE A 1 292 ? 14.815 -9.935 -25.036 1.00 93.00 292 ILE A N 1
ATOM 2352 C CA . ILE A 1 292 ? 14.241 -8.604 -25.249 1.00 93.00 292 ILE A CA 1
ATOM 2353 C C . ILE A 1 292 ? 12.898 -8.793 -25.963 1.00 93.00 292 ILE A C 1
ATOM 2355 O O . ILE A 1 292 ? 12.890 -9.045 -27.170 1.00 93.00 292 ILE A O 1
ATOM 2359 N N . PRO A 1 293 ? 11.760 -8.697 -25.249 1.00 90.44 293 PRO A N 1
ATOM 2360 C CA . PRO A 1 293 ? 10.444 -8.963 -25.832 1.00 90.44 293 PRO A CA 1
ATOM 2361 C C . PRO A 1 293 ? 10.084 -8.042 -27.005 1.00 90.44 293 PRO A C 1
ATOM 2363 O O . PRO A 1 293 ? 9.453 -8.488 -27.959 1.00 90.44 293 PRO A O 1
ATOM 2366 N N . ASP A 1 294 ? 10.491 -6.769 -26.942 1.00 92.12 294 ASP A N 1
ATOM 2367 C CA . ASP A 1 294 ? 10.254 -5.767 -27.990 1.00 92.12 294 ASP A CA 1
ATOM 2368 C C . ASP A 1 294 ? 11.534 -4.950 -28.269 1.00 92.12 294 ASP A C 1
ATOM 2370 O O . ASP A 1 294 ? 11.753 -3.887 -27.673 1.00 92.12 294 ASP A O 1
ATOM 2374 N N . PRO A 1 295 ? 12.410 -5.440 -29.169 1.00 92.62 295 PRO A N 1
ATOM 2375 C CA . PRO A 1 295 ? 13.680 -4.782 -29.475 1.00 92.62 295 PRO A CA 1
ATOM 2376 C C . PRO A 1 295 ? 13.516 -3.407 -30.131 1.00 92.62 295 PRO A C 1
ATOM 2378 O O . PRO A 1 295 ? 14.340 -2.517 -29.921 1.00 92.62 295 PRO A O 1
ATOM 2381 N N . VAL A 1 296 ? 12.453 -3.215 -30.922 1.00 94.19 296 VAL A N 1
ATOM 2382 C CA . VAL A 1 296 ? 12.216 -1.964 -31.657 1.00 94.19 296 VAL A CA 1
ATOM 2383 C C . VAL A 1 296 ? 11.826 -0.854 -30.690 1.00 94.19 296 VAL A C 1
ATOM 2385 O O . VAL A 1 296 ? 12.361 0.256 -30.774 1.00 94.19 296 VAL A O 1
ATOM 2388 N N . ARG A 1 297 ? 10.930 -1.149 -29.743 1.00 92.38 297 ARG A N 1
ATOM 2389 C CA . ARG A 1 297 ? 10.549 -0.192 -28.703 1.00 92.38 297 ARG A CA 1
AT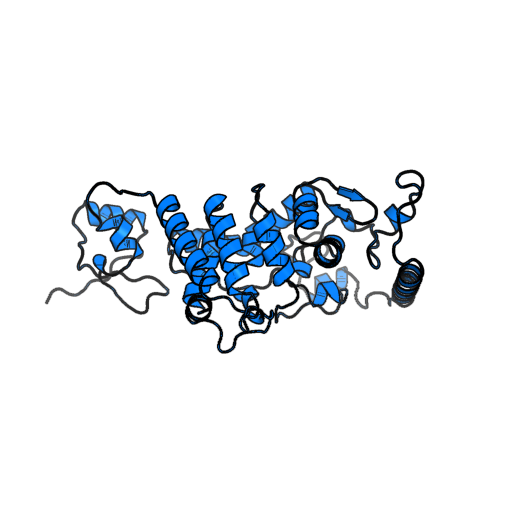OM 2390 C C . ARG A 1 297 ? 11.724 0.153 -27.797 1.00 92.38 297 ARG A C 1
ATOM 2392 O O . ARG A 1 297 ? 11.933 1.333 -27.530 1.00 92.38 297 ARG A O 1
ATOM 2399 N N . LEU A 1 298 ? 12.516 -0.840 -27.388 1.00 92.06 298 LEU A N 1
ATOM 2400 C CA . LEU A 1 298 ? 13.713 -0.593 -26.587 1.00 92.06 298 LEU A CA 1
ATOM 2401 C C . LEU A 1 298 ? 14.684 0.350 -27.307 1.00 92.06 298 LEU A C 1
ATOM 2403 O O . LEU A 1 298 ? 15.115 1.340 -26.725 1.00 92.06 298 LEU A O 1
ATOM 2407 N N . LEU A 1 299 ? 14.988 0.090 -28.583 1.00 93.06 299 LEU A N 1
ATOM 2408 C CA . LEU A 1 299 ? 15.880 0.948 -29.363 1.00 93.06 299 LEU A CA 1
ATOM 2409 C C . LEU A 1 299 ? 15.361 2.390 -29.436 1.00 93.06 299 LEU A C 1
ATOM 2411 O O . LEU A 1 299 ? 16.133 3.330 -29.258 1.00 93.06 299 LEU A O 1
ATOM 2415 N N . LYS A 1 300 ? 14.057 2.572 -29.672 1.00 93.44 300 LYS A N 1
ATOM 2416 C CA . LYS A 1 300 ? 13.437 3.900 -29.708 1.00 93.44 300 LYS A CA 1
ATOM 2417 C C . LYS A 1 300 ? 13.608 4.636 -28.374 1.00 93.44 300 LYS A C 1
ATOM 2419 O O . LYS A 1 300 ? 14.064 5.778 -28.377 1.00 93.44 300 LYS A O 1
ATOM 2424 N N . ASP A 1 301 ? 13.294 3.980 -27.260 1.00 90.88 301 ASP A N 1
ATOM 2425 C CA . ASP A 1 301 ? 13.363 4.588 -25.928 1.00 90.88 301 ASP A CA 1
ATOM 2426 C C . ASP A 1 301 ? 14.813 4.920 -25.533 1.00 90.88 301 ASP A C 1
ATOM 2428 O O . ASP A 1 301 ? 15.073 5.982 -24.965 1.00 90.88 301 ASP A O 1
ATOM 2432 N N . VAL A 1 302 ? 15.777 4.073 -25.913 1.00 92.12 302 VAL A N 1
ATOM 2433 C CA . VAL A 1 302 ? 17.212 4.330 -25.712 1.00 92.12 302 VAL A CA 1
ATOM 2434 C C . VAL A 1 302 ? 17.679 5.537 -26.527 1.00 92.12 302 VAL A C 1
ATOM 2436 O O . VAL A 1 302 ? 18.388 6.393 -25.999 1.00 92.12 302 VAL A O 1
ATOM 2439 N N . LEU A 1 303 ? 17.267 5.652 -27.794 1.00 92.25 303 LEU A N 1
ATOM 2440 C CA . LEU A 1 303 ? 17.602 6.807 -28.634 1.00 92.25 303 LEU A CA 1
ATOM 2441 C C . LEU A 1 303 ? 16.987 8.109 -28.098 1.00 92.25 303 LEU A C 1
ATOM 2443 O O . LEU A 1 303 ? 17.621 9.164 -28.167 1.00 92.25 303 LEU A O 1
ATOM 2447 N N . GLU A 1 304 ? 15.771 8.052 -27.551 1.00 89.00 304 GLU A N 1
ATOM 2448 C CA . GLU A 1 304 ? 15.140 9.198 -26.889 1.00 89.00 304 GLU A CA 1
ATOM 2449 C C . GLU A 1 304 ? 15.863 9.584 -25.593 1.00 89.00 304 GLU A C 1
ATOM 2451 O O . GLU A 1 304 ? 16.132 10.768 -25.379 1.00 89.00 304 GLU A O 1
ATOM 2456 N N . ALA A 1 305 ? 16.220 8.610 -24.750 1.00 86.94 305 ALA A N 1
ATOM 2457 C CA . ALA A 1 305 ? 16.986 8.847 -23.527 1.00 86.94 305 ALA A CA 1
ATOM 2458 C C . ALA A 1 305 ? 18.363 9.456 -23.835 1.00 86.94 305 ALA A C 1
ATOM 2460 O O . ALA A 1 305 ? 18.752 10.449 -23.220 1.00 86.94 305 ALA A O 1
ATOM 2461 N N . TRP A 1 306 ? 19.055 8.928 -24.850 1.00 87.56 306 TRP A N 1
ATOM 2462 C CA . TRP A 1 306 ? 20.320 9.475 -25.338 1.00 87.56 306 TRP A CA 1
ATOM 2463 C C . TRP A 1 306 ? 20.172 10.925 -25.798 1.00 87.56 306 TRP A C 1
ATOM 2465 O O . TRP A 1 306 ? 20.953 11.786 -25.400 1.00 87.56 306 TRP A O 1
ATOM 2475 N N . ARG A 1 307 ? 19.142 11.223 -26.604 1.00 88.31 307 ARG A N 1
ATOM 2476 C CA . ARG A 1 307 ? 18.871 12.592 -27.061 1.00 88.31 307 ARG A CA 1
ATOM 2477 C C . ARG A 1 307 ? 18.678 13.548 -25.883 1.00 88.31 307 ARG A C 1
ATOM 2479 O O . ARG A 1 307 ? 19.288 14.612 -25.879 1.00 88.31 307 ARG A O 1
ATOM 2486 N N . ARG A 1 308 ? 17.879 13.164 -24.880 1.00 85.12 308 ARG A N 1
ATOM 2487 C CA . ARG A 1 308 ? 17.639 13.992 -23.684 1.00 85.12 308 ARG A CA 1
ATOM 2488 C C . ARG A 1 308 ? 18.918 14.266 -22.904 1.00 85.12 308 ARG A C 1
ATOM 2490 O O . ARG A 1 308 ? 19.099 15.387 -22.445 1.00 85.12 308 ARG A O 1
ATOM 2497 N N . GLU A 1 309 ? 19.795 13.274 -22.766 1.00 83.06 309 GLU A N 1
ATOM 2498 C CA . GLU A 1 309 ? 21.055 13.461 -22.042 1.00 83.06 309 GLU A CA 1
ATOM 2499 C C . GLU A 1 309 ? 22.031 14.356 -22.824 1.00 83.06 309 GLU A C 1
ATOM 2501 O O . GLU A 1 309 ? 22.690 15.201 -22.227 1.00 83.06 309 GLU A O 1
ATOM 2506 N N . VAL A 1 310 ? 22.066 14.255 -24.159 1.00 87.31 310 VAL A N 1
ATOM 2507 C CA . VAL A 1 310 ? 22.870 15.145 -25.021 1.00 87.31 310 VAL A CA 1
ATOM 2508 C C . VAL A 1 310 ? 22.343 16.586 -25.019 1.00 87.31 310 VAL A C 1
ATOM 2510 O O . VAL A 1 310 ? 23.128 17.531 -25.051 1.00 87.31 310 VAL A O 1
ATOM 2513 N N . GLU A 1 311 ? 21.024 16.777 -24.973 1.00 87.94 311 GLU A N 1
ATOM 2514 C CA . GLU A 1 311 ? 20.379 18.101 -24.945 1.00 87.94 311 GLU A CA 1
ATOM 2515 C C . GLU A 1 311 ? 20.348 18.737 -23.542 1.00 87.94 311 GLU A C 1
ATOM 2517 O O . GLU A 1 311 ? 19.936 19.893 -23.381 1.00 87.94 311 GLU A O 1
ATOM 2522 N N . LYS A 1 312 ? 20.783 18.002 -22.514 1.00 82.25 312 LYS A N 1
ATOM 2523 C CA . LYS A 1 312 ? 20.758 18.436 -21.118 1.00 82.25 312 LYS A CA 1
ATOM 2524 C C . LYS A 1 312 ? 21.682 19.630 -20.912 1.00 82.25 312 LYS A C 1
ATOM 2526 O O . LYS A 1 312 ? 22.901 19.554 -21.056 1.00 82.25 312 LYS A O 1
ATOM 2531 N N . LYS A 1 313 ? 21.088 20.763 -20.543 1.00 77.94 313 LYS A N 1
ATOM 2532 C CA . LYS A 1 313 ? 21.839 21.978 -20.224 1.00 77.94 313 LYS A CA 1
ATOM 2533 C C . LYS A 1 313 ? 22.544 21.818 -18.872 1.00 77.94 313 LYS A C 1
ATOM 2535 O O . LYS A 1 313 ? 21.958 21.226 -17.962 1.00 77.94 313 LYS A O 1
ATOM 2540 N N . PRO A 1 314 ? 23.762 22.364 -18.709 1.00 74.25 314 PRO A N 1
ATOM 2541 C CA . PRO A 1 314 ? 24.410 22.402 -17.407 1.00 74.25 314 PRO A CA 1
ATOM 2542 C C . PRO A 1 314 ? 23.524 23.151 -16.394 1.00 74.25 314 PRO A C 1
ATOM 2544 O O . PRO A 1 314 ? 22.791 24.068 -16.786 1.00 74.25 314 PRO A O 1
ATOM 2547 N N . PRO A 1 315 ? 23.563 22.767 -15.106 1.00 75.62 315 PRO A N 1
ATOM 2548 C CA . PRO A 1 315 ? 22.793 23.445 -14.071 1.00 75.62 315 PRO A CA 1
ATOM 2549 C C . PRO A 1 315 ? 23.148 24.936 -14.030 1.00 75.62 315 PRO A C 1
ATOM 2551 O O . PRO A 1 315 ? 24.311 25.315 -14.154 1.00 75.62 315 PRO A O 1
ATOM 2554 N N . SER A 1 316 ? 22.135 25.788 -13.855 1.00 79.00 316 SER A N 1
ATOM 2555 C CA . SER A 1 316 ? 22.296 27.250 -13.848 1.00 79.00 316 SER A CA 1
ATOM 2556 C C . SER A 1 316 ? 22.987 27.788 -12.594 1.00 79.00 316 SER A C 1
ATOM 2558 O O . SER A 1 316 ? 23.334 28.962 -12.558 1.00 79.00 316 SER A O 1
ATOM 2560 N N . MET A 1 317 ? 23.124 26.952 -11.564 1.00 80.56 317 MET A N 1
ATOM 2561 C CA . MET A 1 317 ? 23.789 27.267 -10.306 1.00 80.56 317 MET A CA 1
ATOM 2562 C C . MET A 1 317 ? 24.752 26.140 -9.939 1.00 80.56 317 MET A C 1
ATOM 2564 O O . MET A 1 317 ? 24.451 24.956 -10.107 1.00 80.56 317 MET A O 1
ATOM 2568 N N . THR A 1 318 ? 25.909 26.512 -9.416 1.00 82.50 318 THR A N 1
ATOM 2569 C CA . THR A 1 318 ? 26.857 25.585 -8.802 1.00 82.50 318 THR A CA 1
ATOM 2570 C C . THR A 1 318 ? 26.347 25.122 -7.435 1.00 82.50 318 THR A C 1
ATOM 2572 O O . THR A 1 318 ? 25.540 25.794 -6.791 1.00 82.50 318 THR A O 1
ATOM 2575 N N . ALA A 1 319 ? 26.851 23.989 -6.935 1.00 77.62 319 ALA A N 1
ATOM 2576 C CA . ALA A 1 319 ? 26.498 23.506 -5.596 1.00 77.62 319 ALA A CA 1
ATOM 2577 C C . ALA A 1 319 ? 26.805 24.548 -4.500 1.00 77.62 319 ALA A C 1
ATOM 2579 O O . ALA A 1 319 ? 26.031 24.705 -3.561 1.00 77.62 319 ALA A O 1
ATOM 2580 N N . SER A 1 320 ? 27.897 25.309 -4.646 1.00 79.56 320 SER A N 1
ATOM 2581 C CA . SER A 1 320 ? 28.263 26.377 -3.707 1.00 79.56 320 SER A CA 1
ATOM 2582 C C . SER A 1 320 ? 27.247 27.522 -3.695 1.00 79.56 320 SER A C 1
ATOM 2584 O O . SER A 1 320 ? 26.928 28.042 -2.629 1.00 79.56 320 SER A O 1
ATOM 2586 N N . GLU A 1 321 ? 26.731 27.913 -4.861 1.00 83.06 321 GLU A N 1
ATOM 2587 C CA . GLU A 1 321 ? 25.690 28.941 -4.974 1.00 83.06 321 GLU A CA 1
ATOM 2588 C C . GLU A 1 321 ? 24.357 28.448 -4.403 1.00 83.06 321 GLU A C 1
ATOM 2590 O O . GLU A 1 321 ? 23.667 29.208 -3.726 1.00 83.06 321 GLU A O 1
ATOM 2595 N N . ALA A 1 322 ? 24.029 27.167 -4.598 1.00 81.75 322 ALA A N 1
ATOM 2596 C CA . ALA A 1 322 ? 22.849 26.548 -4.000 1.00 81.75 322 ALA A CA 1
ATOM 2597 C C . ALA A 1 322 ? 22.927 26.530 -2.462 1.00 81.75 322 ALA A C 1
ATOM 2599 O O . ALA A 1 322 ? 21.974 26.934 -1.797 1.00 81.75 322 ALA A O 1
ATOM 2600 N N . TYR A 1 323 ? 24.069 26.134 -1.883 1.00 81.25 323 TYR A N 1
ATOM 2601 C CA . TYR A 1 323 ? 24.269 26.182 -0.429 1.00 81.25 323 TYR A CA 1
ATOM 2602 C C . TYR A 1 323 ? 24.183 27.611 0.113 1.00 81.25 323 TYR A C 1
ATOM 2604 O O . TYR A 1 323 ? 23.498 27.837 1.110 1.00 81.25 323 TYR A O 1
ATOM 2612 N N . ALA A 1 324 ? 24.788 28.585 -0.575 1.00 82.88 324 ALA A N 1
ATOM 2613 C CA . ALA A 1 324 ? 24.691 29.992 -0.192 1.00 82.88 324 ALA A CA 1
ATOM 2614 C C . ALA A 1 324 ? 23.238 30.502 -0.216 1.00 82.88 324 ALA A C 1
ATOM 2616 O O . ALA A 1 324 ? 22.818 31.188 0.716 1.00 82.88 324 ALA A O 1
ATOM 2617 N N . ALA A 1 325 ? 22.452 30.126 -1.230 1.00 83.75 325 ALA A N 1
ATOM 2618 C CA . ALA A 1 325 ? 21.034 30.478 -1.321 1.00 83.75 325 ALA A CA 1
ATOM 2619 C C . ALA A 1 325 ? 20.191 29.854 -0.193 1.00 83.75 325 ALA A C 1
ATOM 2621 O O . ALA A 1 325 ? 19.241 30.476 0.279 1.00 83.75 325 ALA A O 1
ATOM 2622 N N . LEU A 1 326 ? 20.560 28.655 0.267 1.00 81.06 326 LEU A N 1
ATOM 2623 C CA . LEU A 1 326 ? 19.930 27.961 1.395 1.00 81.06 326 LEU A CA 1
ATOM 2624 C C . LEU A 1 326 ? 20.456 28.420 2.770 1.00 81.06 326 LEU A C 1
ATOM 2626 O O . LEU A 1 326 ? 20.020 27.901 3.796 1.00 81.06 326 LEU A O 1
ATOM 2630 N N . GLY A 1 327 ? 21.391 29.377 2.821 1.00 82.62 327 GLY A N 1
ATOM 2631 C CA . GLY A 1 327 ? 22.002 29.846 4.071 1.00 82.62 327 GLY A CA 1
ATOM 2632 C C . GLY A 1 327 ? 22.929 28.821 4.737 1.00 82.62 327 GLY A C 1
ATOM 2633 O O . GLY A 1 327 ? 23.180 28.904 5.939 1.00 82.62 327 GLY A O 1
ATOM 2634 N N . LEU A 1 328 ? 23.432 27.852 3.970 1.00 80.69 328 LEU A N 1
ATOM 2635 C CA . LEU A 1 328 ? 24.324 26.788 4.423 1.00 80.69 328 LEU A CA 1
ATOM 2636 C C . LEU A 1 328 ? 25.775 27.100 4.022 1.00 80.69 328 LEU A C 1
ATOM 2638 O O . LEU A 1 328 ? 26.045 27.621 2.941 1.00 80.69 328 LEU A O 1
ATOM 2642 N N . ALA A 1 329 ? 26.734 26.764 4.889 1.00 76.19 329 ALA A N 1
ATOM 2643 C CA . ALA A 1 329 ? 28.158 26.844 4.548 1.00 76.19 329 ALA A CA 1
ATOM 2644 C C . ALA A 1 329 ? 28.521 25.815 3.454 1.00 76.19 329 ALA A C 1
ATOM 2646 O O . ALA A 1 329 ? 27.824 24.824 3.289 1.00 76.19 329 ALA A O 1
ATOM 2647 N N . GLY A 1 330 ? 29.611 25.986 2.704 1.00 64.25 330 GLY A N 1
ATOM 2648 C CA . GLY A 1 330 ? 30.051 24.943 1.762 1.00 64.25 330 GLY A CA 1
ATOM 2649 C C . GLY A 1 330 ? 30.549 23.689 2.500 1.00 64.25 330 GLY A C 1
ATOM 2650 O O . GLY A 1 330 ? 31.428 23.808 3.351 1.00 64.25 330 GLY A O 1
ATOM 2651 N N . GLY A 1 331 ? 30.007 22.498 2.199 1.00 66.94 331 GLY A N 1
ATOM 2652 C CA . GLY A 1 331 ? 30.445 21.229 2.807 1.00 66.94 331 GLY A CA 1
ATOM 2653 C C . GLY A 1 331 ? 29.383 20.118 2.826 1.00 66.94 331 GLY A C 1
ATOM 2654 O O . GLY A 1 331 ? 28.309 20.267 2.247 1.00 66.94 331 GLY A O 1
ATOM 2655 N N . GLN A 1 332 ? 29.690 18.997 3.495 1.00 60.84 332 GLN A N 1
ATOM 2656 C CA . GLN A 1 332 ? 28.708 17.951 3.814 1.00 60.84 332 GLN A CA 1
ATOM 2657 C C . GLN A 1 332 ? 27.798 18.426 4.952 1.00 60.84 332 GLN A C 1
ATOM 2659 O O . GLN A 1 332 ? 28.280 18.777 6.027 1.00 60.84 332 GLN A O 1
ATOM 2664 N N . HIS A 1 333 ? 26.488 18.393 4.719 1.00 65.62 333 HIS A N 1
ATOM 2665 C CA . HIS A 1 333 ? 25.466 18.707 5.717 1.00 65.62 333 HIS A CA 1
ATOM 2666 C C . HIS A 1 333 ? 24.627 17.476 6.014 1.00 65.62 333 HIS A C 1
ATOM 2668 O O . HIS A 1 333 ? 24.412 16.640 5.138 1.00 65.62 333 HIS A O 1
ATOM 2674 N N . ASP A 1 334 ? 24.120 17.398 7.240 1.00 60.41 334 ASP A N 1
ATOM 2675 C CA . ASP A 1 334 ? 23.077 16.439 7.590 1.00 60.41 334 ASP A CA 1
ATOM 2676 C C . ASP A 1 334 ? 21.845 16.693 6.704 1.00 60.41 334 ASP A C 1
ATOM 2678 O O . ASP A 1 334 ? 21.397 17.836 6.570 1.00 60.41 334 ASP A O 1
ATOM 2682 N N . GLU A 1 335 ? 21.277 15.638 6.109 1.00 57.41 335 GLU A N 1
ATOM 2683 C CA . GLU A 1 335 ? 20.059 15.735 5.298 1.00 57.41 335 GLU A CA 1
ATOM 2684 C C . GLU A 1 335 ? 18.941 16.454 6.069 1.00 57.41 335 GLU A C 1
ATOM 2686 O O . GLU A 1 335 ? 18.169 17.199 5.471 1.00 57.41 335 GLU A O 1
ATOM 2691 N N . ALA A 1 336 ? 18.867 16.287 7.395 1.00 56.12 336 ALA A N 1
ATOM 2692 C CA . ALA A 1 336 ? 17.890 16.981 8.232 1.00 56.12 336 ALA A CA 1
ATOM 2693 C C . ALA A 1 336 ? 18.079 18.513 8.261 1.00 56.12 336 ALA A C 1
ATOM 2695 O O . ALA A 1 336 ? 17.094 19.242 8.373 1.00 56.12 336 ALA A O 1
ATOM 2696 N N . ALA A 1 337 ? 19.314 19.008 8.135 1.00 56.88 337 ALA A N 1
ATOM 2697 C CA . ALA A 1 337 ? 19.629 20.438 8.127 1.00 56.88 337 ALA A CA 1
ATOM 2698 C C . ALA A 1 337 ? 19.333 21.102 6.771 1.00 56.88 337 ALA A C 1
ATOM 2700 O O . ALA A 1 337 ? 18.959 22.271 6.733 1.00 56.88 337 ALA A O 1
ATOM 2701 N N . VAL A 1 338 ? 19.453 20.348 5.672 1.00 56.66 338 VAL A N 1
ATOM 2702 C CA . VAL A 1 338 ? 19.157 20.820 4.304 1.00 56.66 338 VAL A CA 1
ATOM 2703 C C . VAL A 1 338 ? 17.647 20.891 4.030 1.00 56.66 338 VAL A C 1
ATOM 2705 O O . VAL A 1 338 ? 17.204 21.638 3.167 1.00 56.66 338 VAL A O 1
ATOM 2708 N N . ARG A 1 339 ? 16.839 20.128 4.776 1.00 56.31 339 ARG A N 1
ATOM 2709 C CA . ARG A 1 339 ? 15.384 19.978 4.583 1.00 56.31 339 ARG A CA 1
ATOM 2710 C C . ARG A 1 339 ? 14.517 21.063 5.245 1.00 56.31 339 ARG A C 1
ATOM 2712 O O . ARG A 1 339 ? 13.301 20.877 5.301 1.00 56.31 339 ARG A O 1
ATOM 2719 N N . LYS A 1 340 ? 15.111 22.116 5.816 1.00 42.59 340 LYS A N 1
ATOM 2720 C CA . LYS A 1 340 ? 14.392 23.101 6.640 1.00 42.59 340 LYS A CA 1
ATOM 2721 C C . LYS A 1 340 ? 13.629 24.148 5.838 1.00 42.59 340 LYS A C 1
ATOM 2723 O O . LYS A 1 340 ? 14.187 24.636 4.834 1.00 42.59 340 LYS A O 1
#

InterPro domains:
  IPR025640 GYF domain 2 [PF14237] (4-47)
  IPR044978 DnaJ homologue subfamily C, GRV2/DNAJC13 [PTHR36983] (4-336)

Organism: Pectinophora gossypiella (NCBI:txid13191)

Sequence (340 aa):
LDKVQRKGPVSFQQLKDLYKSGEINNKTKCWANSMEGWRAVASVPQLKWTLVARGTAVMDESALAATVLDLLITCTRYFPSRDEEDAVIRPLPKVKRMLSEPACLAHVVQLLLTFDPILVEKVATLLYEVMQDNPEISKLYLTGVFYFMLLYTGSNLLPIARFLRLTHMKQAFRADQSSSDIMQRSILGQLLPEAMVCYLENHGAEKFAQIFLGEWDTPEAIWNSEMRCMLIMKVSAHIGEFTPRLRAHIAARYPYLAIPCVQYTQLERELFCNMFYLRHLCDTQKFPDWPIPDPVRLLKDVLEAWRREVEKKPPSMTASEAYAALGLAGGQHDEAAVRK

Radius of gyration: 24.85 Å; chains: 1; bounding box: 54×46×76 Å

Foldseek 3Di:
DPPPDDDDDDFPVRVQVCLVVVVADQQDWDDDVPDPDTDGLCPPVVSVVVRVDDDDDPDDPVRVLLVVLVVLLVVLVVQAQADPVRHGDPPGDPSLVVCLPQLNVLLLLCQLVVLPPSSVLSSLSSLLSSLVVDPSLQDSVQSVNVLSLLLRQDLSNLSVLQSQLSRQQRYPDADDPPDDPQLRRGLCVLQDDPLLSLCCNPVHSVVSSVQANDQDDAFQDHHHPVSSVLSNVQSCVVCVVVSVVCVRPVSDTDRDDRRGRRDDPVCPPFDDWDRGGVVRVPPCVVPPPPDDPDPPVRVVRVVVVVVCVVVDDDDPDDPCRVCVVQVHHPDDDDPVSSVD

Secondary structure (DSSP, 8-state):
-----------HHHHHHHHHTTSS-TT-EE--TT-SS-EEGGGSHHHIIIII--S--SS-HHHHHHHHHHHHHHHHHHS-SB-TTSPBPSSPPHHHHHHTSHHHHHHHHHGGGG--HHHHHHHHHHHHHHHTT-GGGGGGGGGTHHHHHHT--SS--HHHHHHHHHHGGG------TTS-HHHHH-GGGGTS-HHHHHHHHHHHHHHHHHHHHS-EESSS-EE-HHHHHHHHHHHHHHTTTHHHHHHH-TTPPP---PPPPPP-GGGTT--EETTEEHHHHT-TTTSTT---S-HHHHHHHHHHHHHHHHTPPPPSS-HHHHHHHTTPPSS---HHHHT-